Protein AF-A0AAV5GK87-F1 (afdb_monomer_lite)

Secondary structure (DSSP, 8-state):
-----------------------TT-PPP--GGGGS--GGG--GGGTGGGEEEEEEPPGGG-HHHHHHHHHHHHHHS-HHHHTT-GGG---PPPPPHHHHHHTTEEE-HHHHHHHSPPP---S-PPP--HHHHHHHHHHHHHHHHHHT-S---HHHHHHHHHHS-HHHHHHHHHHHHHHHHHHHHHHHHHHHHHHHHT-SS--HHHHHHHHHHHHHH---TT-SS-HHHHHHB-TTS-B---TTS--HHHHHHHHHHTT----HHHHHHHHHHHHHHS----

Sequence (282 aa):
MGGTQTKRRRSSGSTGAEAALGDEGTPIPFDECTLVPRWSRLRFSDFEPFLHLDRFVEPAWSDSYLQYQLEFFHACAPRELWANEPGRHTRKPDLPTLASEIVRFQPDKDALATAIPPLHPAPNRPSLSDKAMRKLQGMAHVLAWVLDLSDVSVDEVFGFAQTAPPAVYALIREFAPVSNCKTLVWHASTELHLHLTNLRHPTPHESAALTLLIWLAQSSLERPVDRSHLFFAFPDGSRRIGRSGEKPWEWWFARAGRGASCDAARLDAWEKETLEREEWPV

Foldseek 3Di:
DDDDDDDDDDDDDDDDDDDDPDDPDDPDADDLVLLDFPVVVDDLVVCVLFFPPVAFADLLLQLVSLVLLVVLLPQQDDCVLCVVCPVLPPPDDDDDPSLVVNNGTHTDLVSLLVQQPPFDFDPDDDDDDPVSVLLLLLLQVLCCVSNVHPTDDSRSSVVRSVPGDSNSSSVSSSSSVSVVSVVSSVVSLVSLQVVLVPDPDDQLSNVLSNQVSVLQPDDDPPDPDRSSCLQQAALSSHGPADPVRHHSCVVSSVCSVVVHDRHSVVVVVVSVVSPVVGDHDD

Organism: NCBI:txid86838

Structure (mmCIF, N/CA/C/O backbone):
data_AF-A0AAV5GK87-F1
#
_entry.id   AF-A0AAV5GK87-F1
#
loop_
_atom_site.group_PDB
_atom_site.id
_atom_site.type_symbol
_atom_site.label_atom_id
_atom_site.label_alt_id
_atom_site.label_comp_id
_ato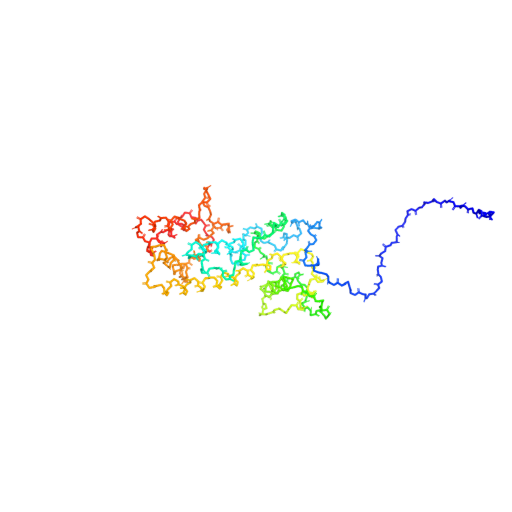m_site.label_asym_id
_atom_site.label_entity_id
_atom_site.label_seq_id
_atom_site.pdbx_PDB_ins_code
_atom_site.Cartn_x
_atom_site.Cartn_y
_atom_site.Cartn_z
_atom_site.occupancy
_atom_site.B_iso_or_equiv
_atom_site.auth_seq_id
_atom_site.auth_comp_id
_atom_site.auth_asym_id
_atom_site.auth_atom_id
_atom_site.pdbx_PDB_model_num
ATOM 1 N N . MET A 1 1 ? -19.031 16.750 -76.327 1.00 38.06 1 MET A N 1
ATOM 2 C CA . MET A 1 1 ? -17.984 16.186 -77.207 1.00 38.06 1 MET A CA 1
ATOM 3 C C . MET A 1 1 ? -16.756 16.004 -76.326 1.00 38.06 1 MET A C 1
ATOM 5 O O . MET A 1 1 ? -16.236 16.999 -75.857 1.00 38.06 1 MET A O 1
ATOM 9 N N . GLY A 1 2 ? -16.556 14.824 -75.735 1.00 34.66 2 GLY A N 1
ATOM 10 C CA . GLY A 1 2 ? -15.785 13.719 -76.328 1.00 34.66 2 GLY A CA 1
ATOM 11 C C . GLY A 1 2 ? -14.302 13.978 -76.019 1.00 34.66 2 GLY A C 1
ATOM 12 O O . GLY A 1 2 ? -13.751 14.912 -76.572 1.00 34.66 2 GLY A O 1
ATOM 13 N N . GLY A 1 3 ? -13.619 13.325 -75.080 1.00 27.56 3 GLY A N 1
ATOM 14 C CA . GLY A 1 3 ? -13.728 11.944 -74.629 1.00 27.56 3 GLY A CA 1
ATOM 15 C C . GLY A 1 3 ? -12.632 11.138 -75.323 1.00 27.56 3 GLY A C 1
ATOM 16 O O . GLY A 1 3 ? -12.847 10.677 -76.438 1.00 27.56 3 GLY A O 1
ATOM 17 N N . THR A 1 4 ? -11.482 10.961 -74.667 1.00 36.41 4 THR A N 1
ATOM 18 C CA . THR A 1 4 ? -10.410 10.071 -75.137 1.00 36.41 4 THR A CA 1
ATOM 19 C C . THR A 1 4 ? -10.044 9.101 -74.015 1.00 36.41 4 THR A C 1
ATOM 21 O O . THR A 1 4 ? -9.339 9.440 -73.068 1.00 36.41 4 THR A O 1
ATOM 24 N N . GLN A 1 5 ? -10.574 7.879 -74.119 1.00 34.62 5 GLN A N 1
ATOM 25 C CA . GLN A 1 5 ? -9.988 6.674 -73.522 1.00 34.62 5 GLN A CA 1
ATOM 26 C C . GLN A 1 5 ? -8.639 6.415 -74.216 1.00 34.62 5 GLN A C 1
ATOM 28 O O . GLN A 1 5 ? -8.447 6.801 -75.365 1.00 34.62 5 GLN A O 1
ATOM 33 N N . THR A 1 6 ? -7.629 5.809 -73.599 1.00 34.19 6 THR A N 1
ATOM 34 C CA . THR A 1 6 ? -7.395 4.354 -73.443 1.00 34.19 6 THR A CA 1
ATOM 35 C C . THR A 1 6 ? -6.034 4.245 -72.702 1.00 34.19 6 THR A C 1
ATOM 37 O O . THR A 1 6 ? -5.236 5.162 -72.806 1.00 34.19 6 THR A O 1
ATOM 40 N N . LYS A 1 7 ? -5.599 3.218 -71.965 1.00 32.94 7 LYS A N 1
ATOM 41 C CA . LYS A 1 7 ? -5.945 1.799 -71.880 1.00 32.94 7 LYS A CA 1
ATOM 42 C C . LYS A 1 7 ? -5.288 1.244 -70.606 1.00 32.94 7 LYS A C 1
ATOM 44 O O . LYS A 1 7 ? -4.117 1.499 -70.344 1.00 32.94 7 LYS A O 1
ATOM 49 N N . ARG A 1 8 ? -6.038 0.445 -69.845 1.00 33.75 8 ARG A N 1
ATOM 50 C CA . ARG A 1 8 ? -5.528 -0.423 -68.773 1.00 33.75 8 ARG A CA 1
ATOM 51 C C . ARG A 1 8 ? -4.492 -1.409 -69.319 1.00 33.75 8 ARG A C 1
ATOM 53 O O . ARG A 1 8 ? -4.740 -2.043 -70.344 1.00 33.75 8 ARG A O 1
ATOM 60 N N . ARG A 1 9 ? -3.450 -1.678 -68.531 1.00 31.00 9 ARG A N 1
ATOM 61 C CA . ARG A 1 9 ? -2.756 -2.971 -68.527 1.00 31.00 9 ARG A CA 1
ATOM 62 C C . ARG A 1 9 ? -2.660 -3.453 -6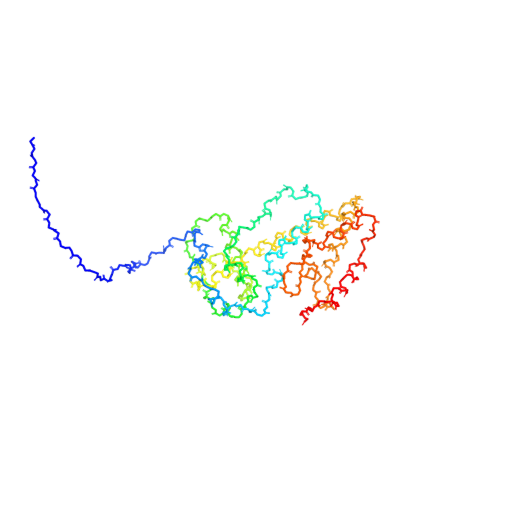7.076 1.00 31.00 9 ARG A C 1
ATOM 64 O O . ARG A 1 9 ? -2.113 -2.763 -66.226 1.00 31.00 9 ARG A O 1
ATOM 71 N N . ARG A 1 10 ? -3.298 -4.594 -66.799 1.00 32.94 10 ARG A N 1
ATOM 72 C CA . ARG A 1 10 ? -3.224 -5.362 -65.547 1.00 32.94 10 ARG A CA 1
ATOM 73 C C . ARG A 1 10 ? -2.280 -6.545 -65.773 1.00 32.94 10 ARG A C 1
ATOM 75 O O . ARG A 1 10 ? -2.442 -7.236 -66.773 1.00 32.94 10 ARG A O 1
ATOM 82 N N . SER A 1 11 ? -1.415 -6.805 -64.800 1.00 30.81 11 SER A N 1
ATOM 83 C CA . SER A 1 11 ? -0.890 -8.128 -64.414 1.00 30.81 11 SER A CA 1
ATOM 84 C C . SER A 1 11 ? -0.209 -7.935 -63.048 1.00 30.81 11 SER A C 1
ATOM 86 O O . SER A 1 11 ? 0.752 -7.182 -62.964 1.00 30.81 11 SER A O 1
ATOM 88 N N . SER A 1 12 ? -0.864 -8.233 -61.922 1.00 29.58 12 SER A N 1
ATOM 89 C CA . SER A 1 12 ? -0.952 -9.542 -61.243 1.00 29.58 12 SER A CA 1
ATOM 90 C C . SER A 1 12 ? 0.359 -9.995 -60.577 1.00 29.58 12 SER A C 1
ATOM 92 O O . SER A 1 12 ? 1.196 -10.598 -61.231 1.00 29.58 12 SER A O 1
ATOM 94 N N . GLY A 1 13 ? 0.451 -9.718 -59.268 1.00 30.11 13 GLY A N 1
ATOM 95 C CA . GLY A 1 13 ? 0.838 -10.645 -58.194 1.00 30.11 13 GLY A CA 1
ATOM 96 C C . GLY A 1 13 ? 2.240 -11.259 -58.175 1.00 30.11 13 GLY A C 1
ATOM 97 O O . GLY A 1 13 ? 2.516 -12.176 -58.935 1.00 30.11 13 GLY A O 1
ATOM 98 N N . SER A 1 14 ? 3.036 -10.878 -57.171 1.00 27.92 14 SER A N 1
ATOM 99 C CA . SER A 1 14 ? 3.895 -11.803 -56.420 1.00 27.92 14 SER A CA 1
ATOM 100 C C . SER A 1 14 ? 4.327 -11.162 -55.101 1.00 27.92 14 SER A C 1
ATOM 102 O O . SER A 1 14 ? 4.945 -10.104 -55.082 1.00 27.92 14 SER A O 1
ATOM 104 N N . THR A 1 15 ? 3.968 -11.832 -54.013 1.00 33.81 15 THR A N 1
ATOM 105 C CA . THR A 1 15 ? 4.504 -11.740 -52.651 1.00 33.81 15 THR A CA 1
ATOM 106 C C . THR A 1 15 ? 6.029 -11.650 -52.603 1.00 33.81 15 THR A C 1
ATOM 108 O O . THR A 1 15 ? 6.713 -12.382 -53.313 1.00 33.81 15 THR A O 1
ATOM 111 N N . GLY A 1 16 ? 6.545 -10.824 -51.696 1.00 26.12 16 GLY A N 1
ATOM 112 C CA . GLY A 1 16 ? 7.958 -10.775 -51.333 1.00 26.12 16 GLY A CA 1
ATOM 113 C C . GLY A 1 16 ? 8.188 -9.631 -50.358 1.00 26.12 16 GLY A C 1
ATOM 114 O O . GLY A 1 16 ? 7.832 -8.499 -50.654 1.00 26.12 16 GLY A O 1
ATOM 115 N N . ALA A 1 17 ? 8.669 -9.964 -49.168 1.00 36.84 17 ALA A N 1
ATOM 116 C CA . ALA A 1 17 ? 8.918 -9.064 -48.057 1.00 36.84 17 ALA A CA 1
ATOM 117 C C . ALA A 1 17 ? 9.782 -7.862 -48.454 1.00 36.84 17 ALA A C 1
ATOM 119 O O . ALA A 1 17 ? 10.853 -8.073 -48.998 1.00 36.84 17 ALA A O 1
ATOM 120 N N . GLU A 1 18 ? 9.328 -6.646 -48.143 1.00 33.22 18 GLU A N 1
ATOM 121 C CA . GLU A 1 18 ? 10.156 -5.450 -47.918 1.00 33.22 18 GLU A CA 1
ATOM 122 C C . GLU A 1 18 ? 9.229 -4.250 -47.691 1.00 33.22 18 GLU A C 1
ATOM 124 O O . GLU A 1 18 ? 8.803 -3.567 -48.618 1.00 33.22 18 GLU A O 1
ATOM 129 N N . ALA A 1 19 ? 8.860 -4.005 -46.436 1.00 31.86 19 ALA A N 1
ATOM 130 C CA . ALA A 1 19 ? 8.398 -2.691 -46.010 1.00 31.86 19 ALA A CA 1
ATOM 131 C C . ALA A 1 19 ? 8.592 -2.551 -44.498 1.00 31.86 19 ALA A C 1
ATOM 133 O O . ALA A 1 19 ? 8.167 -3.419 -43.737 1.00 31.86 19 ALA A O 1
ATOM 134 N N . ALA A 1 20 ? 9.176 -1.416 -44.112 1.00 32.44 20 ALA A N 1
ATOM 135 C CA . ALA A 1 20 ? 9.456 -0.939 -42.757 1.00 32.44 20 ALA A CA 1
ATOM 136 C C . ALA A 1 20 ? 10.796 -1.363 -42.119 1.00 32.44 20 ALA A C 1
ATOM 138 O O . ALA A 1 20 ? 10.847 -1.715 -40.944 1.00 32.44 20 ALA A O 1
ATOM 139 N N . LEU A 1 21 ? 11.905 -1.195 -42.848 1.00 33.97 21 LEU A N 1
ATOM 140 C CA . LEU A 1 21 ? 13.058 -0.523 -42.238 1.00 33.97 21 LEU A CA 1
ATOM 141 C C . LEU A 1 21 ? 12.758 0.977 -42.308 1.00 33.97 21 LEU A C 1
ATOM 143 O O . LEU A 1 21 ? 12.811 1.583 -43.375 1.00 33.97 21 LEU A O 1
ATOM 147 N N . GLY A 1 22 ? 12.278 1.512 -41.186 1.00 30.34 22 GLY A N 1
ATOM 148 C CA . GLY A 1 22 ? 12.030 2.934 -41.010 1.00 30.34 22 GLY A CA 1
ATOM 149 C C . GLY A 1 22 ? 13.345 3.696 -40.896 1.00 30.34 22 GLY A C 1
ATOM 150 O O . GLY A 1 22 ? 14.290 3.221 -40.275 1.00 30.34 22 GLY A O 1
ATOM 151 N N . ASP A 1 23 ? 13.330 4.853 -41.539 1.00 35.78 23 ASP A N 1
ATOM 152 C CA . ASP A 1 23 ? 14.338 5.902 -41.621 1.00 35.78 23 ASP A CA 1
ATOM 153 C C . ASP A 1 23 ? 15.083 6.179 -40.302 1.00 35.78 23 ASP A C 1
ATOM 155 O O . ASP A 1 23 ? 14.505 6.140 -39.209 1.00 35.78 23 ASP A O 1
ATOM 159 N N . GLU A 1 24 ? 16.372 6.484 -40.422 1.00 39.50 24 GLU A N 1
ATOM 160 C CA . GLU A 1 24 ? 17.264 6.818 -39.317 1.00 39.50 24 GLU A CA 1
ATOM 161 C C . GLU A 1 24 ? 16.761 8.040 -38.519 1.00 39.50 24 GLU A C 1
ATOM 163 O O . GLU A 1 24 ? 16.418 9.087 -39.062 1.00 39.50 24 GLU A O 1
ATOM 168 N N . GLY A 1 25 ? 16.786 7.931 -37.188 1.00 42.59 25 GLY A N 1
ATOM 169 C CA . GLY A 1 25 ? 17.031 9.087 -36.320 1.00 42.59 25 GLY A CA 1
ATOM 170 C C . GLY A 1 25 ? 15.870 10.026 -35.986 1.00 42.59 25 GLY A C 1
ATOM 171 O O . GLY A 1 25 ? 16.132 11.071 -35.394 1.00 42.59 25 GLY A O 1
ATOM 172 N N . THR A 1 26 ? 14.607 9.690 -36.269 1.00 35.31 26 THR A N 1
ATOM 173 C CA . THR A 1 26 ? 13.484 10.478 -35.720 1.00 35.31 26 THR A CA 1
ATOM 174 C C . THR A 1 26 ? 12.972 9.823 -34.432 1.00 35.31 26 THR A C 1
ATOM 176 O O . THR A 1 26 ? 12.426 8.719 -34.506 1.00 35.31 26 THR A O 1
ATOM 179 N N . PRO A 1 27 ? 13.123 10.447 -33.244 1.00 43.03 27 PRO A N 1
ATOM 180 C CA . PRO A 1 27 ? 12.529 9.925 -32.019 1.00 43.03 27 PRO A CA 1
ATOM 181 C C . PRO A 1 27 ? 11.021 9.813 -32.230 1.00 43.03 27 PRO A C 1
ATOM 183 O O . PRO A 1 27 ? 10.370 10.799 -32.583 1.00 43.03 27 PRO A O 1
ATOM 186 N N . ILE A 1 28 ? 10.459 8.618 -32.037 1.00 48.94 28 ILE A N 1
ATOM 187 C CA . ILE A 1 28 ? 9.005 8.451 -32.005 1.00 48.94 28 ILE A CA 1
ATOM 188 C C . ILE A 1 28 ? 8.486 9.422 -30.934 1.00 48.94 28 ILE A C 1
ATOM 190 O O . ILE A 1 28 ? 8.940 9.327 -29.790 1.00 48.94 28 ILE A O 1
ATOM 194 N N . PRO A 1 29 ? 7.575 10.357 -31.265 1.00 53.91 29 PRO A N 1
ATOM 195 C CA . PRO A 1 29 ? 7.021 11.263 -30.275 1.00 53.91 29 PRO A CA 1
ATOM 196 C C . PRO A 1 29 ? 6.387 10.433 -29.167 1.00 53.91 29 PRO A C 1
ATOM 198 O O . PRO A 1 29 ? 5.539 9.575 -29.422 1.00 53.91 29 PRO A O 1
ATOM 201 N N . PHE A 1 30 ? 6.827 10.659 -27.938 1.00 58.78 30 PHE A N 1
ATOM 202 C CA . PHE A 1 30 ? 6.216 10.013 -26.794 1.00 58.78 30 PHE A CA 1
ATOM 203 C C . PHE A 1 30 ? 4.797 10.563 -26.633 1.00 58.78 30 PHE A C 1
ATOM 205 O O . PHE A 1 30 ? 4.596 11.741 -26.355 1.00 58.78 30 PHE A O 1
ATOM 212 N N . ASP A 1 31 ? 3.813 9.700 -26.842 1.00 66.75 31 ASP A N 1
ATOM 213 C CA . ASP A 1 31 ? 2.402 9.952 -26.555 1.00 66.75 31 ASP A CA 1
ATOM 214 C C . ASP A 1 31 ? 2.072 9.360 -25.176 1.00 66.75 31 ASP A C 1
ATOM 216 O O . ASP A 1 31 ? 2.687 8.378 -24.765 1.00 66.75 31 ASP A O 1
ATOM 220 N N . GLU A 1 32 ? 1.089 9.894 -24.453 1.00 70.12 32 GLU A N 1
ATOM 221 C CA . GLU A 1 32 ? 0.589 9.316 -23.198 1.00 70.12 32 GLU A CA 1
ATOM 222 C C . GLU A 1 32 ? 0.206 7.833 -23.342 1.00 70.12 32 GLU A C 1
ATOM 224 O O . GLU A 1 32 ? 0.303 7.072 -22.378 1.00 70.12 32 GLU A O 1
ATOM 229 N N . CYS A 1 33 ? -0.149 7.384 -24.550 1.00 68.19 33 CYS A N 1
ATOM 230 C CA . CYS A 1 33 ? -0.370 5.971 -24.866 1.00 68.19 33 CYS A CA 1
ATOM 231 C C . CYS A 1 33 ? 0.853 5.077 -24.590 1.00 68.19 33 CYS A C 1
ATOM 233 O O . CYS A 1 33 ? 0.694 3.882 -24.345 1.00 68.19 33 CYS A O 1
ATOM 235 N N . THR A 1 34 ? 2.066 5.632 -24.588 1.00 70.06 34 THR A N 1
ATOM 236 C CA . THR A 1 34 ? 3.294 4.909 -24.220 1.00 70.06 34 THR A CA 1
ATOM 237 C C . THR A 1 34 ? 3.375 4.603 -22.722 1.00 70.06 34 THR A C 1
ATOM 239 O O . THR A 1 34 ? 4.101 3.690 -22.348 1.00 70.06 34 THR A O 1
ATOM 242 N N . LEU A 1 35 ? 2.576 5.276 -21.874 1.00 77.88 35 LEU A N 1
ATOM 243 C CA . LEU A 1 35 ? 2.424 4.976 -20.438 1.00 77.88 35 LEU A CA 1
ATOM 244 C C . LEU A 1 35 ? 1.535 3.752 -20.149 1.00 77.88 35 LEU A C 1
ATOM 246 O O . LEU A 1 35 ? 1.321 3.357 -18.990 1.00 77.88 35 LEU A O 1
ATOM 250 N N . VAL A 1 36 ? 0.955 3.175 -21.200 1.00 82.06 36 VAL A N 1
ATOM 251 C CA . VAL A 1 36 ? 0.134 1.972 -21.132 1.00 82.06 36 VAL A CA 1
ATOM 252 C C . VAL A 1 36 ? 0.956 0.808 -21.681 1.00 82.06 36 VAL A C 1
ATOM 254 O O . VAL A 1 36 ? 1.266 0.790 -22.874 1.00 82.06 36 VAL A O 1
ATOM 257 N N . PRO A 1 37 ? 1.298 -0.189 -20.846 1.00 84.62 37 PRO A N 1
ATOM 258 C CA . PRO A 1 37 ? 1.980 -1.374 -21.335 1.00 84.62 37 PRO A CA 1
ATOM 259 C C . PRO A 1 37 ? 1.162 -2.058 -22.432 1.00 84.62 37 PRO A C 1
ATOM 261 O O . PRO A 1 37 ? -0.068 -2.138 -22.368 1.00 84.62 37 PRO A O 1
ATOM 264 N N . ARG A 1 38 ? 1.847 -2.589 -23.447 1.00 85.88 38 ARG A N 1
ATOM 265 C CA . ARG A 1 38 ? 1.212 -3.345 -24.536 1.00 85.88 38 ARG A CA 1
ATOM 266 C C . ARG A 1 38 ? 0.878 -4.767 -24.075 1.00 85.88 38 ARG A C 1
ATOM 268 O O . ARG A 1 38 ? 1.480 -5.731 -24.540 1.00 85.88 38 ARG A O 1
ATOM 275 N N . TRP A 1 39 ? -0.101 -4.885 -23.179 1.00 86.31 39 TRP A N 1
ATOM 276 C CA . TRP A 1 39 ? -0.507 -6.136 -22.522 1.00 86.31 39 TRP A CA 1
ATOM 277 C C . TRP A 1 39 ? -0.799 -7.291 -23.476 1.00 86.31 39 TRP A C 1
ATOM 279 O O . TRP A 1 39 ? -0.496 -8.431 -23.160 1.00 86.31 39 TRP A O 1
ATOM 289 N N . SER A 1 40 ? -1.322 -7.010 -24.672 1.00 86.38 40 SER A N 1
ATOM 290 C CA . SER A 1 40 ? -1.626 -8.035 -25.679 1.00 86.38 40 SER A CA 1
ATOM 291 C C . SER A 1 40 ? -0.396 -8.792 -26.200 1.00 86.38 40 SER A C 1
ATOM 293 O O . SER A 1 40 ? -0.549 -9.753 -26.948 1.00 86.38 40 SER A O 1
ATOM 295 N N . ARG A 1 41 ? 0.817 -8.325 -25.883 1.00 88.56 41 ARG A N 1
ATOM 296 C CA . ARG A 1 41 ? 2.089 -8.943 -26.281 1.00 88.56 41 ARG A CA 1
ATOM 297 C C . ARG A 1 41 ? 2.805 -9.643 -25.128 1.00 88.56 41 ARG A C 1
ATOM 299 O O . ARG A 1 41 ? 3.888 -10.166 -25.357 1.00 88.56 41 ARG A O 1
ATOM 306 N N . LEU A 1 42 ? 2.226 -9.619 -23.930 1.00 92.62 42 LEU A N 1
ATOM 307 C CA . LEU A 1 42 ? 2.816 -10.165 -22.715 1.00 92.62 42 LEU A CA 1
ATOM 308 C C . LEU A 1 42 ? 1.994 -11.350 -22.214 1.00 92.62 42 LEU A C 1
ATOM 310 O O . LEU A 1 42 ? 0.779 -11.420 -22.414 1.00 92.62 42 LEU A O 1
ATOM 314 N N . ARG A 1 43 ? 2.671 -12.274 -21.547 1.00 94.06 43 ARG A N 1
ATOM 315 C CA . ARG A 1 43 ? 2.106 -13.432 -20.851 1.00 94.06 43 ARG A CA 1
ATOM 316 C C . ARG A 1 43 ? 2.660 -13.468 -19.438 1.00 94.06 43 ARG A C 1
ATOM 318 O O . ARG A 1 43 ? 3.695 -12.870 -19.173 1.00 94.06 43 ARG A O 1
ATOM 325 N N . PHE A 1 44 ? 2.008 -14.211 -18.549 1.00 92.81 44 PHE A N 1
ATOM 326 C CA . PHE A 1 44 ? 2.481 -14.367 -17.172 1.00 92.81 44 PHE A CA 1
ATOM 327 C C . PHE A 1 44 ? 3.927 -14.890 -17.101 1.00 92.81 44 PHE A C 1
ATOM 329 O O . PHE A 1 44 ? 4.737 -14.340 -16.364 1.00 92.81 44 PHE A O 1
ATOM 336 N N . SER A 1 45 ? 4.285 -15.839 -17.973 1.00 95.00 45 SER A N 1
ATOM 337 C CA . SER A 1 45 ? 5.642 -16.393 -18.087 1.00 95.00 45 SER A CA 1
ATOM 338 C C . SER A 1 45 ? 6.736 -15.353 -18.351 1.00 95.00 45 SER A C 1
ATOM 340 O O . SER A 1 45 ? 7.891 -15.585 -18.017 1.00 95.00 45 SER A O 1
ATOM 342 N N . ASP A 1 46 ? 6.397 -14.203 -18.944 1.00 95.75 46 ASP A N 1
ATOM 343 C CA . ASP A 1 46 ? 7.367 -13.127 -19.192 1.00 95.75 46 ASP A CA 1
ATOM 344 C C . ASP A 1 46 ? 7.757 -12.388 -17.895 1.00 95.75 46 ASP A C 1
ATOM 346 O O . ASP A 1 46 ? 8.741 -11.649 -17.877 1.00 95.75 46 ASP A O 1
ATOM 350 N N . PHE A 1 47 ? 6.983 -12.572 -16.818 1.00 96.00 47 PHE A N 1
ATOM 351 C CA . PHE A 1 47 ? 7.177 -11.938 -15.513 1.00 96.00 47 PHE A CA 1
ATOM 352 C C . PHE A 1 47 ? 7.770 -12.871 -14.460 1.00 96.00 47 PHE A C 1
ATOM 354 O O . PHE A 1 47 ? 8.343 -12.376 -13.495 1.00 96.00 47 PHE A O 1
ATOM 361 N N . GLU A 1 48 ? 7.656 -14.190 -14.636 1.00 94.56 48 GLU A N 1
ATOM 362 C CA . GLU A 1 48 ? 8.165 -15.194 -13.689 1.00 94.56 48 GLU A CA 1
ATOM 363 C C . GLU A 1 48 ? 9.628 -14.964 -13.263 1.00 94.56 48 GLU A C 1
ATOM 365 O O . GLU A 1 48 ? 9.902 -15.097 -12.074 1.00 94.56 48 GLU A O 1
ATOM 370 N N . PRO A 1 49 ? 10.563 -14.539 -14.142 1.00 96.25 49 PRO A N 1
ATOM 371 C CA . PRO A 1 49 ? 11.944 -14.263 -13.730 1.00 96.25 49 PRO A CA 1
ATOM 372 C C . PRO A 1 49 ? 12.111 -13.077 -12.769 1.00 96.25 49 PRO A C 1
ATOM 374 O O . PRO A 1 49 ? 13.195 -12.895 -12.228 1.00 96.25 49 PRO A O 1
ATOM 377 N N . PHE A 1 50 ? 11.083 -12.243 -12.603 1.00 95.56 50 PHE A N 1
ATOM 378 C CA . PHE A 1 50 ? 11.122 -10.991 -11.839 1.00 95.56 50 PHE A CA 1
ATOM 379 C C . PHE A 1 50 ? 10.211 -11.015 -10.606 1.00 95.56 50 PHE A C 1
ATOM 381 O O . PHE A 1 50 ? 9.993 -9.975 -9.979 1.00 95.56 50 PHE A O 1
ATOM 388 N N . LEU A 1 51 ? 9.624 -12.171 -10.287 1.00 92.88 51 LEU A N 1
ATOM 389 C CA . LEU A 1 51 ? 8.646 -12.336 -9.218 1.00 92.88 51 LEU A CA 1
ATOM 390 C C . LEU A 1 51 ? 9.016 -13.534 -8.341 1.00 92.88 51 LEU A C 1
ATOM 392 O O . LEU A 1 51 ? 9.287 -14.625 -8.838 1.00 92.88 51 LEU A O 1
ATOM 396 N N . HIS A 1 52 ? 8.917 -13.363 -7.027 1.00 90.19 52 HIS A N 1
ATOM 397 C CA . HIS A 1 52 ? 8.902 -14.486 -6.096 1.00 90.19 52 HIS A CA 1
ATOM 398 C C . HIS A 1 52 ? 7.500 -15.105 -6.087 1.00 90.19 52 HIS A C 1
ATOM 400 O O . HIS A 1 52 ? 6.598 -14.621 -5.407 1.00 90.19 52 HIS A O 1
ATOM 406 N N . LEU A 1 53 ? 7.288 -16.161 -6.876 1.00 86.38 53 LEU A N 1
ATOM 407 C CA . LEU A 1 53 ? 5.969 -16.798 -7.038 1.00 86.38 53 LEU A CA 1
ATOM 408 C C . LEU A 1 53 ? 5.461 -17.501 -5.768 1.00 86.38 53 LEU A C 1
ATOM 410 O O . LEU A 1 53 ? 4.272 -17.791 -5.648 1.00 86.38 53 LEU A O 1
ATOM 414 N N . ASP A 1 54 ? 6.359 -17.776 -4.828 1.00 84.44 54 ASP A N 1
ATOM 415 C CA . ASP A 1 54 ? 6.084 -18.329 -3.503 1.00 84.44 54 ASP A CA 1
ATOM 416 C C . ASP A 1 54 ? 5.746 -17.250 -2.461 1.00 84.44 54 ASP A C 1
ATOM 418 O O . ASP A 1 54 ? 5.347 -17.583 -1.345 1.00 84.44 54 ASP A O 1
ATOM 422 N N . ARG A 1 55 ? 5.890 -15.963 -2.806 1.00 83.06 55 ARG A N 1
ATOM 423 C CA . ARG A 1 55 ? 5.691 -14.841 -1.885 1.00 83.06 55 ARG A CA 1
ATOM 424 C C . ARG A 1 55 ? 4.667 -13.862 -2.429 1.00 83.06 55 ARG A C 1
ATOM 426 O O . ARG A 1 55 ? 4.794 -13.321 -3.527 1.00 83.06 55 ARG A O 1
ATOM 433 N N . PHE A 1 56 ? 3.669 -13.572 -1.610 1.00 81.88 56 PHE A N 1
ATOM 434 C CA . PHE A 1 56 ? 2.763 -12.473 -1.890 1.00 81.88 56 PHE A CA 1
ATOM 435 C C . PHE A 1 56 ? 3.461 -11.137 -1.687 1.00 81.88 56 PHE A C 1
ATOM 437 O O . PHE A 1 56 ? 4.385 -11.016 -0.882 1.00 81.88 56 PHE A O 1
ATOM 444 N N . VAL A 1 57 ? 3.003 -10.135 -2.433 1.00 81.88 57 VAL A N 1
ATOM 445 C CA . VAL A 1 57 ? 3.485 -8.768 -2.285 1.00 81.88 57 VAL A CA 1
ATOM 446 C C . VAL A 1 57 ? 3.302 -8.304 -0.842 1.00 81.88 57 VAL A C 1
ATOM 448 O O . VAL A 1 57 ? 2.234 -8.468 -0.243 1.00 81.88 57 VAL A O 1
ATOM 451 N N . GLU A 1 58 ? 4.340 -7.693 -0.283 1.00 76.88 58 GLU A N 1
ATOM 452 C CA . GLU A 1 58 ? 4.252 -7.092 1.041 1.00 76.88 58 GLU A CA 1
ATOM 453 C C . GLU A 1 58 ? 3.098 -6.074 1.101 1.00 76.88 58 GLU A C 1
ATOM 455 O O . GLU A 1 58 ? 2.885 -5.323 0.142 1.00 76.88 58 GLU A O 1
ATOM 460 N N . PRO A 1 59 ? 2.374 -5.959 2.229 1.00 75.69 59 PRO A N 1
ATOM 461 C CA . PRO A 1 59 ? 1.260 -5.020 2.362 1.00 75.69 59 PRO A CA 1
ATOM 462 C C . PRO A 1 59 ? 1.626 -3.576 2.008 1.00 75.69 59 PRO A C 1
ATOM 464 O O . PRO A 1 59 ? 0.856 -2.869 1.355 1.00 75.69 59 PRO A O 1
ATOM 467 N N . ALA A 1 60 ? 2.848 -3.159 2.350 1.00 74.19 60 ALA A N 1
ATOM 468 C CA . ALA A 1 60 ? 3.383 -1.854 1.986 1.00 74.19 60 ALA A CA 1
ATOM 469 C C . ALA A 1 60 ? 3.428 -1.631 0.464 1.00 74.19 60 ALA A C 1
ATOM 471 O O . ALA A 1 60 ? 3.387 -0.488 0.026 1.00 74.19 60 ALA A O 1
ATOM 472 N N . TRP A 1 61 ? 3.500 -2.679 -0.352 1.00 77.94 61 TRP A N 1
ATOM 473 C CA . TRP A 1 61 ? 3.513 -2.607 -1.814 1.00 77.94 61 TRP A CA 1
ATOM 474 C C . TRP A 1 61 ? 2.227 -3.111 -2.479 1.00 77.94 61 TRP A C 1
ATOM 476 O O . TRP A 1 61 ? 2.137 -3.138 -3.705 1.00 77.94 61 TRP A O 1
ATOM 486 N N . SER A 1 62 ? 1.195 -3.410 -1.687 1.00 82.75 62 SER A N 1
ATOM 487 C CA . SER A 1 62 ? -0.136 -3.776 -2.166 1.00 82.75 62 SER A CA 1
ATOM 488 C C . SER A 1 62 ? -1.042 -2.549 -2.232 1.00 82.75 62 SER A C 1
ATOM 490 O O . SER A 1 62 ? -1.436 -1.965 -1.221 1.00 82.75 62 SER A O 1
ATOM 492 N N . ASP A 1 63 ? -1.435 -2.148 -3.437 1.00 79.31 63 ASP A N 1
ATOM 493 C CA . ASP A 1 63 ? -2.375 -1.039 -3.610 1.00 79.31 63 ASP A CA 1
ATOM 494 C C . ASP A 1 63 ? -3.755 -1.354 -3.012 1.00 79.31 63 ASP A C 1
ATOM 496 O O . ASP A 1 63 ? -4.401 -0.479 -2.435 1.00 79.31 63 ASP A O 1
ATOM 500 N N . SER A 1 64 ? -4.185 -2.614 -3.109 1.00 79.25 64 SER A N 1
ATOM 501 C CA . SER A 1 64 ? -5.440 -3.090 -2.530 1.00 79.25 64 SER A CA 1
ATOM 502 C C . SER A 1 64 ? -5.447 -2.971 -1.006 1.00 79.25 64 SER A C 1
ATOM 504 O O . SER A 1 64 ? -6.468 -2.601 -0.426 1.00 79.25 64 SER A O 1
ATOM 506 N N . TYR A 1 65 ? -4.302 -3.214 -0.367 1.00 85.25 65 TYR A N 1
ATOM 507 C CA . TYR A 1 65 ? -4.112 -3.039 1.067 1.00 85.25 65 TYR A CA 1
ATOM 508 C C . TYR A 1 65 ? -4.184 -1.560 1.466 1.00 85.25 65 TYR A C 1
ATOM 510 O O . TYR A 1 65 ? -4.937 -1.197 2.368 1.00 85.25 65 TYR A O 1
ATOM 518 N N . LEU A 1 66 ? -3.484 -0.679 0.743 1.00 85.50 66 LEU A N 1
ATOM 519 C CA . LEU A 1 66 ? -3.508 0.766 1.007 1.00 85.50 66 LEU A CA 1
ATOM 520 C C . LEU A 1 66 ? -4.908 1.369 0.803 1.00 85.50 66 LEU A C 1
ATOM 522 O O . LEU A 1 66 ? -5.355 2.196 1.594 1.00 85.50 66 LEU A O 1
ATOM 526 N N . GLN A 1 67 ? -5.643 0.921 -0.218 1.00 84.44 67 GLN A N 1
ATOM 527 C CA . GLN A 1 67 ? -7.048 1.304 -0.402 1.00 84.44 67 GLN A CA 1
ATOM 528 C C . GLN A 1 67 ? -7.923 0.819 0.757 1.00 84.44 67 GLN A C 1
ATOM 530 O O . GLN A 1 67 ? -8.802 1.549 1.208 1.00 84.44 67 GLN A O 1
ATOM 535 N N . TYR A 1 68 ? -7.660 -0.380 1.278 1.00 88.00 68 TYR A N 1
ATOM 536 C CA . TYR A 1 68 ? -8.393 -0.921 2.419 1.00 88.00 68 TYR A CA 1
ATOM 537 C C . TYR A 1 68 ? -8.163 -0.107 3.702 1.00 88.00 68 TYR A C 1
ATOM 539 O O . TYR A 1 68 ? -9.105 0.129 4.457 1.00 88.00 68 TYR A O 1
ATOM 547 N N . GLN A 1 69 ? -6.949 0.414 3.904 1.00 89.12 69 GLN A N 1
ATOM 548 C CA . GLN A 1 69 ? -6.663 1.364 4.983 1.00 89.12 69 GLN A CA 1
ATOM 549 C C . GLN A 1 69 ? -7.413 2.692 4.806 1.00 89.12 69 GLN A C 1
ATOM 551 O O . GLN A 1 69 ? -7.967 3.213 5.773 1.00 89.12 69 GLN A O 1
ATOM 556 N N . LEU A 1 70 ? -7.493 3.225 3.580 1.00 87.88 70 LEU A N 1
ATOM 557 C CA . LEU A 1 70 ? -8.302 4.420 3.308 1.00 87.88 70 LEU A CA 1
ATOM 558 C C . LEU A 1 70 ? -9.782 4.171 3.632 1.00 87.88 70 LEU A C 1
ATOM 560 O O . LEU A 1 70 ? -10.404 4.990 4.305 1.00 87.88 70 LEU A O 1
ATOM 564 N N . GLU A 1 71 ? -10.341 3.029 3.218 1.00 88.94 71 GLU A N 1
ATOM 565 C CA . GLU A 1 71 ? -11.718 2.643 3.565 1.00 88.94 71 GLU A CA 1
ATOM 566 C C . GLU A 1 71 ? -11.946 2.611 5.083 1.00 88.94 71 GLU A C 1
ATOM 568 O O . GLU A 1 71 ? -12.993 3.060 5.556 1.00 88.94 71 GLU A O 1
ATOM 573 N N . PHE A 1 72 ? -10.971 2.114 5.845 1.00 92.12 72 PHE A N 1
ATOM 574 C CA . PHE A 1 72 ? -11.006 2.149 7.303 1.00 92.12 72 PHE A CA 1
ATOM 575 C C . PHE A 1 72 ? -11.003 3.580 7.850 1.00 92.12 72 PHE A C 1
ATOM 577 O O . PHE A 1 72 ? -11.844 3.905 8.686 1.00 92.12 72 PHE A O 1
ATOM 584 N N . PHE A 1 73 ? -10.130 4.461 7.358 1.00 91.12 73 PHE A N 1
ATOM 585 C CA . PHE A 1 73 ? -10.097 5.855 7.809 1.00 91.12 73 PHE A CA 1
ATOM 586 C C . PHE A 1 73 ? -11.438 6.560 7.589 1.00 91.12 73 PHE A C 1
ATOM 588 O O . PHE A 1 73 ? -11.927 7.238 8.492 1.00 91.12 73 PHE A O 1
ATOM 595 N N . HIS A 1 74 ? -12.105 6.317 6.459 1.00 86.94 74 HIS A N 1
ATOM 596 C CA . HIS A 1 74 ? -13.455 6.841 6.226 1.00 86.94 74 HIS A CA 1
ATOM 597 C C . HIS A 1 74 ? -14.509 6.280 7.171 1.00 86.94 74 HIS A C 1
ATOM 599 O O . HIS A 1 74 ? -15.499 6.954 7.442 1.00 86.94 74 HIS A O 1
ATOM 605 N N . ALA A 1 75 ? -14.314 5.064 7.675 1.00 90.81 75 ALA A N 1
ATOM 606 C CA . ALA A 1 75 ? -15.186 4.511 8.696 1.00 90.81 75 ALA A CA 1
ATOM 607 C C . ALA A 1 75 ? -14.942 5.150 10.073 1.00 90.81 75 ALA A C 1
ATOM 609 O O . ALA A 1 75 ? -15.848 5.124 10.895 1.00 90.81 75 ALA A O 1
ATOM 610 N N . CYS A 1 76 ? -13.772 5.741 10.336 1.00 91.44 76 CYS A N 1
ATOM 611 C CA . CYS A 1 76 ? -13.412 6.318 11.637 1.00 91.44 76 CYS A CA 1
ATOM 612 C C . CYS A 1 76 ? -13.993 7.712 11.912 1.00 91.44 76 CYS A C 1
ATOM 614 O O . CYS A 1 76 ? -14.145 8.072 13.076 1.00 91.44 76 CYS A O 1
ATOM 616 N N . ALA A 1 77 ? -14.273 8.501 10.874 1.00 86.44 77 ALA A N 1
ATOM 617 C CA . ALA A 1 77 ? -14.639 9.910 11.009 1.00 86.44 77 ALA A CA 1
ATOM 618 C C . ALA A 1 77 ? -15.748 10.326 10.029 1.00 86.44 77 ALA A C 1
ATOM 620 O O . ALA A 1 77 ? -15.892 9.713 8.965 1.00 86.44 77 ALA A O 1
ATOM 621 N N . PRO A 1 78 ? -16.522 11.374 10.365 1.00 82.56 78 PRO A N 1
ATOM 622 C CA . PRO A 1 78 ? -17.638 11.847 9.553 1.00 82.56 78 PRO A CA 1
ATOM 623 C C . PRO A 1 78 ? -17.211 12.289 8.142 1.00 82.56 78 PRO A C 1
ATOM 625 O O . PRO A 1 78 ? -16.059 12.652 7.896 1.00 82.56 78 PRO A O 1
ATOM 628 N N . ARG A 1 79 ? -18.155 12.264 7.189 1.00 76.94 79 ARG A N 1
ATOM 629 C CA . ARG A 1 79 ? -17.891 12.550 5.763 1.00 76.94 79 ARG A CA 1
ATOM 630 C C . ARG A 1 79 ? -17.347 13.953 5.527 1.00 76.94 79 ARG A C 1
ATOM 632 O O . ARG A 1 79 ? -16.593 14.164 4.583 1.00 76.94 79 ARG A O 1
ATOM 639 N N . GLU A 1 80 ? -17.728 14.885 6.385 1.00 82.00 80 GLU A N 1
ATOM 640 C CA . GLU A 1 80 ? -17.360 16.293 6.349 1.00 82.00 80 GLU A CA 1
ATOM 641 C C . GLU A 1 80 ? -15.845 16.490 6.475 1.00 82.00 80 GLU A C 1
ATOM 643 O O . GLU A 1 80 ? -15.310 17.389 5.831 1.00 82.00 80 GLU A O 1
ATOM 648 N N . LEU A 1 81 ? -15.147 15.615 7.216 1.00 81.88 81 LEU A N 1
ATOM 649 C CA . LEU A 1 81 ? -13.682 15.630 7.292 1.00 81.88 81 LEU A CA 1
ATOM 650 C C . LEU A 1 81 ? -13.053 15.396 5.910 1.00 81.88 81 LEU A C 1
ATOM 652 O O . LEU A 1 81 ? -12.065 16.017 5.550 1.00 81.88 81 LEU A O 1
ATOM 656 N N . TRP A 1 82 ? -13.671 14.540 5.098 1.00 79.12 82 TRP A N 1
ATOM 657 C CA . TRP A 1 82 ? -13.136 14.083 3.813 1.00 79.12 82 TRP A CA 1
ATOM 658 C C . TRP A 1 82 ? -13.631 14.904 2.613 1.00 79.12 82 TRP A C 1
ATOM 660 O O . TRP A 1 82 ? -13.179 14.701 1.484 1.00 79.12 82 TRP A O 1
ATOM 670 N N . ALA A 1 83 ? -14.579 15.819 2.837 1.00 64.94 83 ALA A N 1
ATOM 671 C CA . ALA A 1 83 ? -15.355 16.487 1.791 1.00 64.94 83 ALA A CA 1
ATOM 672 C C . ALA A 1 83 ? -14.529 17.397 0.865 1.00 64.94 83 ALA A C 1
ATOM 674 O O . ALA A 1 83 ? -14.954 17.658 -0.260 1.00 64.94 83 ALA A O 1
ATOM 675 N N . ASN A 1 84 ? -13.354 17.853 1.305 1.00 61.12 84 ASN A N 1
ATOM 676 C CA . ASN A 1 84 ? -12.485 18.728 0.514 1.00 61.12 84 ASN A CA 1
ATOM 677 C C . ASN A 1 84 ? -11.582 17.960 -0.468 1.00 61.12 84 ASN A C 1
ATOM 679 O O . ASN A 1 84 ? -11.051 18.566 -1.397 1.00 61.12 84 ASN A O 1
ATOM 683 N N . GLU A 1 85 ? -11.443 16.635 -0.325 1.00 60.56 85 GLU A N 1
ATOM 684 C CA . GLU A 1 85 ? -10.636 15.799 -1.228 1.00 60.56 85 GLU A CA 1
ATOM 685 C C . GLU A 1 85 ? -11.322 14.468 -1.630 1.00 60.56 85 GLU A C 1
ATOM 687 O O . GLU A 1 85 ? -10.719 13.393 -1.542 1.00 60.56 85 GLU A O 1
ATOM 692 N N . PRO A 1 86 ? -12.559 14.492 -2.170 1.00 48.66 86 PRO A N 1
ATOM 693 C CA . PRO A 1 86 ? -13.295 13.281 -2.561 1.00 48.66 86 PRO A CA 1
ATOM 694 C C . PRO A 1 86 ? -12.610 12.501 -3.702 1.00 48.66 86 PRO A C 1
ATOM 696 O O . PRO A 1 86 ? -12.890 11.324 -3.925 1.00 48.66 86 PRO A O 1
ATOM 699 N N . GLY A 1 87 ? -11.678 13.140 -4.422 1.00 48.41 87 GLY A N 1
ATOM 700 C CA . GLY A 1 87 ? -10.845 12.530 -5.462 1.00 48.41 87 GLY A CA 1
ATOM 701 C C . GLY A 1 87 ? -9.769 11.565 -4.945 1.00 48.41 87 GLY A C 1
ATOM 702 O O . GLY A 1 87 ? -9.197 10.831 -5.755 1.00 48.41 87 GLY A O 1
ATOM 703 N N . ARG A 1 88 ? -9.523 11.491 -3.623 1.00 51.53 88 ARG A N 1
ATOM 704 C CA . ARG A 1 88 ? -8.710 10.411 -3.025 1.00 51.53 88 ARG A CA 1
ATOM 705 C C . ARG A 1 88 ? -9.316 9.024 -3.280 1.00 51.53 88 ARG A C 1
ATOM 707 O O . ARG A 1 88 ? -8.596 8.032 -3.254 1.00 51.53 88 ARG A O 1
ATOM 714 N N . HIS A 1 89 ? -10.611 8.947 -3.599 1.00 52.56 89 HIS A N 1
ATOM 715 C CA . HIS A 1 89 ? -11.331 7.714 -3.938 1.00 52.56 89 HIS A CA 1
ATOM 716 C C . HIS A 1 89 ? -11.286 7.419 -5.435 1.00 52.56 89 HIS A C 1
ATOM 718 O O . HIS A 1 89 ? -12.321 7.206 -6.073 1.00 52.56 89 HIS A O 1
ATOM 724 N N . THR A 1 90 ? -10.097 7.398 -6.036 1.00 49.12 90 THR A N 1
ATOM 725 C CA . THR A 1 90 ? -10.011 6.840 -7.387 1.00 49.12 90 THR A CA 1
ATOM 726 C C . THR A 1 90 ? -10.251 5.339 -7.290 1.00 49.12 90 THR A C 1
ATOM 728 O O . THR A 1 90 ? -9.339 4.560 -7.030 1.00 49.12 90 THR A O 1
ATOM 731 N N . ARG A 1 91 ? -11.512 4.927 -7.495 1.00 51.06 91 ARG A N 1
ATOM 732 C CA . ARG A 1 91 ? -11.857 3.550 -7.848 1.00 51.06 91 ARG A CA 1
ATOM 733 C C . ARG A 1 91 ? -10.906 3.166 -8.972 1.00 51.06 91 ARG A C 1
ATOM 735 O O . ARG A 1 91 ? -10.927 3.800 -10.032 1.00 51.06 91 ARG A O 1
ATOM 742 N N . LYS A 1 92 ? -10.013 2.213 -8.696 1.00 57.50 92 LYS A N 1
ATOM 743 C CA . LYS A 1 92 ? -9.013 1.793 -9.671 1.00 57.50 92 LYS A CA 1
ATOM 744 C C . LYS A 1 92 ? -9.768 1.396 -10.944 1.00 57.50 92 LYS A C 1
ATOM 746 O O . LYS A 1 92 ? -10.755 0.665 -10.836 1.00 57.50 92 LYS A O 1
ATOM 751 N N . PRO A 1 93 ? -9.380 1.902 -12.125 1.00 58.19 93 PRO A N 1
ATOM 752 C CA . PRO A 1 93 ? -9.892 1.332 -13.360 1.00 58.19 93 PRO A CA 1
ATOM 753 C C . PRO A 1 93 ? -9.562 -0.161 -13.354 1.00 58.19 93 PRO A C 1
ATOM 755 O O . PRO A 1 93 ? -8.473 -0.531 -12.905 1.00 58.19 93 PRO A O 1
ATOM 758 N N . ASP A 1 94 ? -10.497 -0.992 -13.817 1.00 64.56 94 ASP A N 1
ATOM 759 C CA . ASP A 1 94 ? -10.291 -2.436 -13.869 1.00 64.56 94 ASP A CA 1
ATOM 760 C C . ASP A 1 94 ? -8.975 -2.716 -14.597 1.00 64.56 94 ASP A C 1
ATOM 762 O O . ASP A 1 94 ? -8.763 -2.311 -15.746 1.00 64.56 94 ASP A O 1
ATOM 766 N N . LEU A 1 95 ? -8.043 -3.335 -13.876 1.00 67.56 95 LEU A N 1
ATOM 767 C CA . LEU A 1 95 ? -6.788 -3.748 -14.466 1.00 67.56 95 LEU A CA 1
ATOM 768 C C . LEU A 1 95 ? -7.062 -4.892 -15.446 1.00 67.56 95 LEU A C 1
ATOM 770 O O . LEU A 1 95 ? -7.915 -5.742 -15.177 1.00 67.56 95 LEU A O 1
ATOM 774 N N . PRO A 1 96 ? -6.294 -4.988 -16.543 1.00 80.88 96 PRO A N 1
ATOM 775 C CA . PRO A 1 96 ? -6.227 -6.226 -17.306 1.00 80.88 96 PRO A CA 1
ATOM 776 C C . PRO A 1 96 ? -5.950 -7.418 -16.375 1.00 80.88 96 PRO A C 1
ATOM 778 O O . PRO A 1 96 ? -5.207 -7.279 -15.401 1.00 80.88 96 PRO A O 1
ATOM 781 N N . THR A 1 97 ? -6.513 -8.594 -16.672 1.00 85.06 97 THR A N 1
ATOM 782 C CA . THR A 1 97 ? -6.363 -9.804 -15.837 1.00 85.06 97 THR A CA 1
ATOM 783 C C . THR A 1 97 ? -4.901 -10.092 -15.502 1.00 85.06 97 THR A C 1
ATOM 785 O O . THR A 1 97 ? -4.568 -10.259 -14.337 1.00 85.06 97 THR A O 1
ATOM 788 N N . LEU A 1 98 ? -4.023 -10.023 -16.506 1.00 87.56 98 LEU A N 1
ATOM 789 C CA . LEU A 1 98 ? -2.585 -10.232 -16.345 1.00 87.56 98 LEU A CA 1
ATOM 790 C C . LEU A 1 98 ? -1.942 -9.210 -15.394 1.00 87.56 98 LEU A C 1
ATOM 792 O O . LEU A 1 98 ? -1.174 -9.580 -14.517 1.00 87.56 98 LEU A O 1
ATOM 796 N N . ALA A 1 99 ? -2.303 -7.929 -15.511 1.00 85.25 99 ALA A N 1
ATOM 797 C CA . ALA A 1 99 ? -1.822 -6.891 -14.601 1.00 85.25 99 ALA A CA 1
ATOM 798 C C . ALA A 1 99 ? -2.306 -7.124 -13.159 1.00 85.25 99 ALA A C 1
ATOM 800 O O . ALA A 1 99 ? -1.575 -6.846 -12.216 1.00 85.25 99 ALA A O 1
ATOM 801 N N . SER A 1 100 ? -3.522 -7.653 -12.981 1.00 83.31 100 SER A N 1
ATOM 802 C CA . SER A 1 100 ? -4.054 -8.016 -11.659 1.00 83.31 100 SER A CA 1
ATOM 803 C C . SER A 1 100 ? -3.361 -9.236 -11.056 1.00 83.31 100 SER A C 1
ATOM 805 O O . SER A 1 100 ? -3.327 -9.375 -9.838 1.00 83.31 100 SER A O 1
ATOM 807 N N . GLU A 1 101 ? -2.849 -10.130 -11.898 1.00 86.69 101 GLU A N 1
ATOM 808 C CA . GLU A 1 101 ? -2.160 -11.346 -11.482 1.00 86.69 101 GLU A CA 1
ATOM 809 C C . GLU A 1 101 ? -0.732 -11.043 -11.021 1.00 86.69 101 GLU A C 1
ATOM 811 O O . GLU A 1 101 ? -0.358 -11.429 -9.918 1.00 86.69 101 GLU A O 1
ATOM 816 N N . ILE A 1 102 ? 0.037 -10.276 -11.801 1.00 89.50 102 ILE A N 1
ATOM 817 C CA . ILE A 1 102 ? 1.450 -9.995 -11.490 1.00 89.50 102 ILE A CA 1
ATOM 818 C C . ILE A 1 102 ? 1.633 -9.171 -10.209 1.00 89.50 102 ILE A C 1
ATOM 820 O O . ILE A 1 102 ? 2.565 -9.420 -9.456 1.00 89.50 102 ILE A O 1
ATOM 824 N N . VAL A 1 103 ? 0.731 -8.224 -9.914 1.00 87.00 103 VAL A N 1
ATOM 825 C CA . VAL A 1 103 ? 0.842 -7.361 -8.719 1.00 87.00 103 VAL A CA 1
ATOM 826 C C . VAL A 1 103 ? 0.521 -8.088 -7.412 1.00 87.00 103 VAL A C 1
ATOM 828 O O . VAL A 1 103 ? 0.618 -7.489 -6.347 1.00 87.00 103 VAL A O 1
ATOM 831 N N . ARG A 1 104 ? 0.106 -9.359 -7.475 1.00 83.81 104 ARG A N 1
ATOM 832 C CA . ARG A 1 104 ? -0.106 -10.195 -6.285 1.00 83.81 104 ARG A CA 1
ATOM 833 C C . ARG A 1 104 ? 1.192 -10.749 -5.723 1.00 83.81 104 ARG A C 1
ATOM 835 O O . ARG A 1 104 ? 1.234 -11.060 -4.537 1.00 83.81 104 ARG A O 1
ATOM 842 N N . PHE A 1 105 ? 2.210 -10.893 -6.561 1.00 88.44 105 PHE A N 1
ATOM 843 C CA . PHE A 1 105 ? 3.471 -11.516 -6.190 1.00 88.44 105 PHE A CA 1
ATOM 844 C C . PHE A 1 105 ? 4.506 -10.465 -5.819 1.00 88.44 105 PHE A C 1
ATOM 846 O O . PHE A 1 105 ? 4.501 -9.348 -6.346 1.00 88.44 105 PHE A O 1
ATOM 853 N N . GLN A 1 106 ? 5.395 -10.832 -4.902 1.00 88.94 106 GLN A N 1
ATOM 854 C CA . GLN A 1 106 ? 6.481 -9.968 -4.473 1.00 88.94 106 GLN A CA 1
ATOM 855 C C . GLN A 1 106 ? 7.481 -9.776 -5.625 1.00 88.94 106 GLN A C 1
ATOM 857 O O . GLN A 1 106 ? 8.000 -10.768 -6.144 1.00 88.94 106 GLN A O 1
ATOM 862 N N . PRO A 1 107 ? 7.795 -8.525 -6.013 1.00 91.06 107 PRO A N 1
ATOM 863 C CA . PRO A 1 107 ? 8.869 -8.260 -6.961 1.00 91.06 107 PRO A CA 1
ATOM 864 C C . PRO A 1 107 ? 10.219 -8.750 -6.434 1.00 91.06 107 PRO A C 1
ATOM 866 O O . PRO A 1 107 ? 10.596 -8.419 -5.305 1.00 91.06 107 PRO A O 1
ATOM 869 N N . ASP A 1 108 ? 10.951 -9.486 -7.270 1.00 93.50 108 ASP A N 1
ATOM 870 C CA . ASP A 1 108 ? 12.357 -9.810 -7.036 1.00 93.50 108 ASP A CA 1
ATOM 871 C C . ASP A 1 108 ? 13.199 -8.592 -7.430 1.00 93.50 108 ASP A C 1
ATOM 873 O O . ASP A 1 108 ? 13.362 -8.264 -8.612 1.00 93.50 108 ASP A O 1
ATOM 877 N N . LYS A 1 109 ? 13.685 -7.872 -6.418 1.00 92.19 109 LYS A N 1
ATOM 878 C CA . LYS A 1 109 ? 14.446 -6.638 -6.620 1.00 92.19 109 LYS A CA 1
ATOM 879 C C . LYS A 1 109 ? 15.756 -6.874 -7.352 1.00 92.19 109 LYS A C 1
ATOM 881 O O . LYS A 1 109 ? 16.093 -6.068 -8.212 1.00 92.19 109 LYS A O 1
ATOM 886 N N . ASP A 1 110 ? 16.466 -7.950 -7.035 1.00 93.88 110 ASP A N 1
ATOM 887 C CA . ASP A 1 110 ? 17.794 -8.214 -7.586 1.00 93.88 110 ASP A CA 1
ATOM 888 C C . ASP A 1 110 ? 17.683 -8.585 -9.070 1.00 93.88 110 ASP A C 1
ATOM 890 O O . ASP A 1 110 ? 18.429 -8.075 -9.919 1.00 93.88 110 ASP A O 1
ATOM 894 N N . ALA A 1 111 ? 16.686 -9.409 -9.407 1.00 95.62 111 ALA A N 1
ATOM 895 C CA . ALA A 1 111 ? 16.374 -9.747 -10.790 1.00 95.62 111 ALA A CA 1
ATOM 896 C C . ALA A 1 111 ? 15.923 -8.515 -11.591 1.00 95.62 111 ALA A C 1
ATOM 898 O O . ALA A 1 111 ? 16.374 -8.305 -12.722 1.00 95.62 111 ALA A O 1
ATOM 899 N N . LEU A 1 112 ? 15.067 -7.669 -11.005 1.00 95.50 112 LEU A N 1
ATOM 900 C CA . LEU A 1 112 ? 14.634 -6.425 -11.640 1.00 95.50 112 LEU A CA 1
ATOM 901 C C . LEU A 1 112 ? 15.796 -5.450 -11.837 1.00 95.50 112 LEU A C 1
ATOM 903 O O . LEU A 1 112 ? 15.963 -4.944 -12.944 1.00 95.50 112 LEU A O 1
ATOM 907 N N . ALA A 1 113 ? 16.614 -5.211 -10.813 1.00 95.25 113 ALA A N 1
ATOM 908 C CA . ALA A 1 113 ? 17.759 -4.307 -10.881 1.00 95.25 113 ALA A CA 1
ATOM 909 C C . ALA A 1 113 ? 18.755 -4.731 -11.968 1.00 95.25 113 ALA A C 1
ATOM 911 O O . ALA A 1 113 ? 19.252 -3.887 -12.708 1.00 95.25 113 ALA A O 1
ATOM 912 N N . THR A 1 114 ? 18.971 -6.040 -12.131 1.00 96.06 114 THR A N 1
ATOM 913 C CA . THR A 1 114 ? 19.827 -6.598 -13.191 1.00 96.06 114 THR A CA 1
ATOM 914 C C . THR A 1 114 ? 19.260 -6.361 -14.597 1.00 96.06 114 THR A C 1
ATOM 916 O O . THR 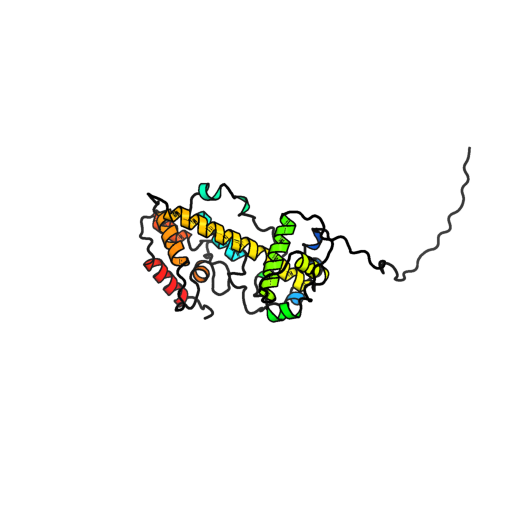A 1 114 ? 20.016 -6.175 -15.550 1.00 96.06 114 THR A O 1
ATOM 919 N N . ALA A 1 115 ? 17.934 -6.378 -14.750 1.00 95.75 115 ALA A N 1
ATOM 920 C CA . ALA A 1 115 ? 17.266 -6.218 -16.043 1.00 95.75 115 ALA A CA 1
ATOM 921 C C . ALA A 1 115 ? 16.926 -4.761 -16.398 1.00 95.75 115 ALA A C 1
ATOM 923 O O . ALA A 1 115 ? 16.557 -4.478 -17.544 1.00 95.75 115 ALA A O 1
ATOM 924 N N . ILE A 1 116 ? 17.025 -3.838 -15.439 1.00 95.31 116 ILE A N 1
ATOM 925 C CA . ILE A 1 116 ? 16.829 -2.409 -15.673 1.00 95.31 116 ILE A CA 1
ATOM 926 C C . ILE A 1 116 ? 18.079 -1.849 -16.373 1.00 95.31 116 ILE A C 1
ATOM 928 O O . ILE A 1 116 ? 19.184 -1.957 -15.841 1.00 95.31 116 ILE A O 1
ATOM 932 N N . PRO A 1 117 ? 17.937 -1.238 -17.565 1.00 90.12 117 PRO A N 1
ATOM 933 C CA . PRO A 1 117 ? 19.061 -0.583 -18.218 1.00 90.12 117 PRO A CA 1
ATOM 934 C C . PRO A 1 117 ? 19.537 0.624 -17.392 1.00 90.12 117 PRO A C 1
ATOM 936 O O . PRO A 1 117 ? 18.733 1.213 -16.662 1.00 90.12 117 PRO A O 1
ATOM 939 N N . PRO A 1 118 ? 20.811 1.042 -17.534 1.00 91.06 118 PRO A N 1
ATOM 940 C CA . PRO A 1 118 ? 21.308 2.253 -16.896 1.00 91.06 118 PRO A CA 1
ATOM 941 C C . PRO A 1 118 ? 20.380 3.441 -17.151 1.00 91.06 118 PRO A C 1
ATOM 943 O O . PRO A 1 118 ? 19.984 3.713 -18.288 1.00 91.06 118 PRO A O 1
ATOM 946 N N . LEU A 1 119 ? 20.012 4.130 -16.072 1.00 92.12 119 LEU A N 1
ATOM 947 C CA . LEU A 1 119 ? 19.113 5.267 -16.152 1.00 92.12 119 LEU A CA 1
ATOM 948 C C . LEU A 1 119 ? 19.829 6.440 -16.818 1.00 92.12 119 LEU A C 1
ATOM 950 O O . LEU A 1 119 ? 20.925 6.841 -16.425 1.00 92.12 119 LEU A O 1
ATOM 954 N N . HIS A 1 120 ? 19.191 6.988 -17.845 1.00 87.00 120 HIS A N 1
ATOM 955 C CA . HIS A 1 120 ? 19.684 8.149 -18.564 1.00 87.00 120 HIS A CA 1
ATOM 956 C C . HIS A 1 120 ? 18.539 9.137 -18.767 1.00 87.00 120 HIS A C 1
ATOM 958 O O . HIS A 1 120 ? 17.448 8.722 -19.172 1.00 87.00 120 HIS A O 1
ATOM 964 N N . PRO A 1 121 ? 18.762 10.437 -18.517 1.00 85.25 121 PRO A N 1
ATOM 965 C CA . PRO A 1 121 ? 17.761 11.443 -18.807 1.00 85.25 121 PRO A CA 1
ATOM 966 C C . PRO A 1 121 ? 17.558 11.510 -20.318 1.00 85.25 121 PRO A C 1
ATOM 968 O O . PRO A 1 121 ? 18.516 11.647 -21.083 1.00 85.25 121 PRO A O 1
ATOM 971 N N . ALA A 1 122 ? 16.309 11.424 -20.758 1.00 77.25 122 ALA A N 1
ATOM 972 C CA . ALA A 1 122 ? 15.981 11.601 -22.164 1.00 77.25 122 ALA A CA 1
ATOM 973 C C . ALA A 1 122 ? 15.561 13.065 -22.412 1.00 77.25 122 ALA A C 1
ATOM 975 O O . ALA A 1 122 ? 14.504 13.490 -21.935 1.00 77.25 122 ALA A O 1
ATOM 976 N N . PRO A 1 123 ? 16.375 13.864 -23.136 1.00 63.25 123 PRO A N 1
ATOM 977 C CA . PRO A 1 123 ? 16.030 15.242 -23.458 1.00 63.25 123 PRO A CA 1
ATOM 978 C C . PRO A 1 123 ? 14.850 15.258 -24.439 1.00 63.25 123 PRO A C 1
ATOM 980 O O . PRO A 1 123 ? 14.755 14.395 -25.310 1.00 63.25 123 PRO A O 1
ATOM 983 N N . ASN A 1 124 ? 13.982 16.269 -24.330 1.00 65.56 124 ASN A N 1
ATOM 984 C CA . ASN A 1 124 ? 12.760 16.477 -25.134 1.00 65.56 124 ASN A CA 1
ATOM 985 C C . ASN A 1 124 ? 11.502 15.767 -24.615 1.00 65.56 124 ASN A C 1
ATOM 987 O O . ASN A 1 124 ? 10.816 15.035 -25.333 1.00 65.56 124 ASN A O 1
ATOM 991 N N . ARG A 1 125 ? 11.149 16.052 -23.361 1.00 64.75 125 ARG A N 1
ATOM 992 C CA . ARG A 1 125 ? 9.870 15.634 -22.795 1.00 64.75 125 ARG A CA 1
ATOM 993 C C . ARG A 1 125 ? 8.696 16.373 -23.470 1.00 64.75 125 ARG A C 1
ATOM 995 O O . ARG A 1 125 ? 8.712 17.604 -23.524 1.00 64.75 125 ARG A O 1
ATOM 1002 N N . PRO A 1 126 ? 7.652 15.667 -23.935 1.00 70.06 126 PRO A N 1
ATOM 1003 C CA . PRO A 1 126 ? 6.422 16.305 -24.400 1.00 70.06 126 PRO A CA 1
ATOM 1004 C C . PRO A 1 126 ? 5.675 16.979 -23.239 1.00 70.06 126 PRO A C 1
ATOM 1006 O O . PRO A 1 126 ? 5.863 16.640 -22.069 1.00 70.06 126 PRO A O 1
ATOM 1009 N N . SER A 1 127 ? 4.772 17.910 -23.553 1.00 78.06 127 SER A N 1
ATOM 1010 C CA . SER A 1 127 ? 3.793 18.377 -22.565 1.00 78.06 127 SER A CA 1
ATOM 1011 C C . SER A 1 127 ? 2.881 17.205 -22.189 1.00 78.06 127 SER A C 1
ATOM 1013 O O . SER A 1 127 ? 2.266 16.599 -23.063 1.00 78.06 127 SER A O 1
ATOM 1015 N N . LEU A 1 128 ? 2.839 16.851 -20.904 1.00 79.69 128 LEU A N 1
ATOM 1016 C CA . LEU A 1 128 ? 2.059 15.728 -20.381 1.00 79.69 128 LEU A CA 1
ATOM 1017 C C . LEU A 1 128 ? 0.960 16.239 -19.454 1.00 79.69 128 LEU A C 1
ATOM 1019 O O . LEU A 1 128 ? 1.160 17.229 -18.749 1.00 79.69 128 LEU A O 1
ATOM 1023 N N . SER A 1 129 ? -0.168 15.530 -19.396 1.00 84.38 129 SER A N 1
ATOM 1024 C CA . SER A 1 129 ? -1.197 15.812 -18.394 1.00 84.38 129 SER A CA 1
ATOM 1025 C C . SER A 1 129 ? -0.686 15.579 -16.968 1.00 84.38 129 SER A C 1
ATOM 1027 O O . SER A 1 129 ? 0.204 14.757 -16.720 1.00 84.38 129 SER A O 1
ATOM 1029 N N . ASP A 1 130 ? -1.335 16.209 -15.987 1.00 82.88 130 ASP A N 1
ATOM 1030 C CA . ASP A 1 130 ? -1.049 15.974 -14.566 1.00 82.88 130 ASP A CA 1
ATOM 1031 C C . ASP A 1 130 ? -1.190 14.495 -14.173 1.00 82.88 130 ASP A C 1
ATOM 1033 O O . ASP A 1 130 ? -0.500 13.995 -13.283 1.00 82.88 130 ASP A O 1
ATOM 1037 N N . LYS A 1 131 ? -2.092 13.763 -14.839 1.00 82.12 131 LYS A N 1
ATOM 1038 C CA . LYS A 1 131 ? -2.290 12.329 -14.605 1.00 82.12 131 LYS A CA 1
ATOM 1039 C C . LYS A 1 131 ? -1.078 11.524 -15.074 1.00 82.12 131 LYS A C 1
ATOM 1041 O O . LYS A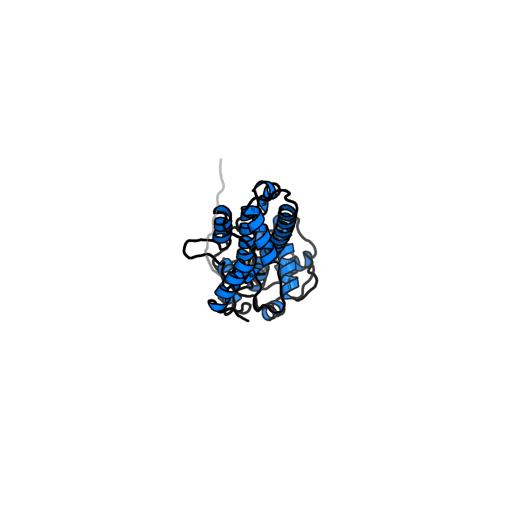 1 131 ? -0.615 10.652 -14.337 1.00 82.12 131 LYS A O 1
ATOM 1046 N N . ALA A 1 132 ? -0.568 11.817 -16.269 1.00 83.62 132 ALA A N 1
ATOM 1047 C CA . ALA A 1 132 ? 0.644 11.203 -16.801 1.00 83.62 132 ALA A CA 1
ATOM 1048 C C . ALA A 1 132 ? 1.873 11.557 -15.945 1.00 83.62 132 ALA A C 1
ATOM 1050 O O . ALA A 1 132 ? 2.661 10.673 -15.602 1.00 83.62 132 ALA A O 1
ATOM 1051 N N . MET A 1 133 ? 1.983 12.815 -15.506 1.00 86.00 133 MET A N 1
ATOM 1052 C CA . MET A 1 133 ? 3.027 13.276 -14.585 1.00 86.00 133 MET A CA 1
ATOM 1053 C C . MET A 1 133 ? 3.032 12.483 -13.271 1.00 86.00 133 MET A C 1
ATOM 1055 O O . MET A 1 133 ? 4.063 11.920 -12.905 1.00 86.00 133 MET A O 1
ATOM 1059 N N . ARG A 1 134 ? 1.877 12.359 -12.601 1.00 85.62 134 ARG A N 1
ATOM 1060 C CA . ARG A 1 134 ? 1.745 11.581 -11.354 1.00 85.62 134 ARG A CA 1
ATOM 1061 C C . ARG A 1 134 ? 2.091 10.105 -11.530 1.00 85.62 134 ARG A C 1
ATOM 1063 O O . ARG A 1 134 ? 2.568 9.465 -10.595 1.00 85.62 134 ARG A O 1
ATOM 1070 N N . LYS A 1 135 ? 1.829 9.540 -12.712 1.00 87.19 135 LYS A N 1
ATOM 1071 C CA . LYS A 1 135 ? 2.195 8.153 -13.019 1.00 87.19 135 LYS A CA 1
ATOM 1072 C C . LYS A 1 135 ? 3.709 7.998 -13.145 1.00 87.19 135 LYS A C 1
ATOM 1074 O O . LYS A 1 135 ? 4.253 7.074 -12.550 1.00 87.19 135 LYS A O 1
ATOM 1079 N N . LEU A 1 136 ? 4.371 8.908 -13.858 1.00 90.00 136 LEU A N 1
ATOM 1080 C CA . LEU A 1 136 ? 5.829 8.920 -13.998 1.00 90.00 136 LEU A CA 1
ATOM 1081 C C . LEU A 1 136 ? 6.539 9.146 -12.657 1.00 90.00 136 LEU A C 1
ATOM 1083 O O . LEU A 1 136 ? 7.510 8.461 -12.370 1.00 90.00 136 LEU A O 1
ATOM 1087 N N . GLN A 1 137 ? 6.021 10.033 -11.806 1.00 91.19 137 GLN A N 1
ATOM 1088 C CA . GLN A 1 137 ? 6.530 10.219 -10.440 1.00 91.19 137 GLN A CA 1
ATOM 1089 C C . GLN A 1 137 ? 6.393 8.941 -9.601 1.00 91.19 137 GLN A C 1
ATOM 1091 O O . GLN A 1 137 ? 7.338 8.525 -8.940 1.00 91.19 137 GLN A O 1
ATOM 1096 N N . GLY A 1 138 ? 5.245 8.260 -9.683 1.00 90.50 138 GLY A N 1
ATOM 1097 C CA . GLY A 1 138 ? 5.081 6.961 -9.029 1.00 90.50 138 GLY A CA 1
ATOM 1098 C C . GLY A 1 138 ? 6.082 5.919 -9.539 1.00 90.50 138 GLY A C 1
ATOM 1099 O O . GLY A 1 138 ? 6.631 5.164 -8.745 1.00 90.50 138 GLY A O 1
ATOM 1100 N N . MET A 1 139 ? 6.360 5.897 -10.847 1.00 93.62 139 MET A N 1
ATOM 1101 C CA . MET A 1 139 ? 7.372 5.008 -11.432 1.00 93.62 139 MET A CA 1
ATOM 1102 C C . MET A 1 139 ? 8.787 5.355 -10.960 1.00 93.62 139 MET A C 1
ATOM 1104 O O . MET A 1 139 ? 9.550 4.438 -10.679 1.00 93.62 139 MET A O 1
ATOM 1108 N N . ALA A 1 140 ? 9.120 6.642 -10.820 1.00 94.06 140 ALA A N 1
ATOM 1109 C CA . ALA A 1 140 ? 10.400 7.083 -10.265 1.00 94.06 140 ALA A CA 1
ATOM 1110 C C . ALA A 1 140 ? 10.627 6.507 -8.865 1.00 94.06 140 ALA A C 1
ATOM 1112 O O . ALA A 1 140 ? 11.683 5.949 -8.591 1.00 94.06 140 ALA A O 1
ATOM 1113 N N . HIS A 1 141 ? 9.611 6.564 -8.001 1.00 92.12 141 HIS A N 1
ATOM 1114 C CA . HIS A 1 141 ? 9.713 6.018 -6.647 1.00 92.12 141 HIS A CA 1
ATOM 1115 C C . HIS A 1 141 ? 9.878 4.493 -6.635 1.00 92.12 141 HIS A C 1
ATOM 1117 O O . HIS A 1 141 ? 10.597 3.960 -5.793 1.00 92.12 141 HIS A O 1
ATOM 1123 N N . VAL A 1 142 ? 9.232 3.777 -7.564 1.00 92.50 142 VAL A N 1
ATOM 1124 C CA . VAL A 1 142 ? 9.424 2.324 -7.695 1.00 92.50 142 VAL A CA 1
ATOM 1125 C C . VAL A 1 142 ? 10.838 2.014 -8.188 1.00 92.50 142 VAL A C 1
ATOM 1127 O O . VAL A 1 142 ? 11.478 1.130 -7.631 1.00 92.50 142 VAL A O 1
ATOM 1130 N N . LEU A 1 143 ? 11.348 2.745 -9.185 1.00 94.75 143 LEU A N 1
ATOM 1131 C CA . LEU A 1 143 ? 12.715 2.566 -9.688 1.00 94.75 143 LEU A CA 1
ATOM 1132 C C . LEU A 1 143 ? 13.758 2.850 -8.608 1.00 94.75 143 LEU A C 1
ATOM 1134 O O . LEU A 1 143 ? 14.647 2.030 -8.418 1.00 94.75 143 LEU A O 1
ATOM 1138 N N . ALA A 1 144 ? 13.608 3.949 -7.865 1.00 93.38 144 ALA A N 1
ATOM 1139 C CA . ALA A 1 144 ? 14.465 4.269 -6.727 1.00 93.38 144 ALA A CA 1
ATOM 1140 C C . ALA A 1 144 ? 14.479 3.127 -5.697 1.00 93.38 144 ALA A C 1
ATOM 1142 O O . ALA A 1 144 ? 15.536 2.689 -5.262 1.00 93.38 144 ALA A O 1
ATOM 1143 N N . TRP A 1 145 ? 13.310 2.565 -5.377 1.00 90.62 145 TRP A N 1
ATOM 1144 C CA . TRP A 1 145 ? 13.192 1.444 -4.442 1.00 90.62 145 TRP A CA 1
ATOM 1145 C C . TRP A 1 145 ? 13.786 0.122 -4.954 1.00 90.62 145 TRP A C 1
ATOM 1147 O O . TRP A 1 145 ? 14.331 -0.644 -4.153 1.00 90.62 145 TRP A O 1
ATOM 1157 N N . VAL A 1 146 ? 13.651 -0.181 -6.248 1.00 92.75 146 VAL A N 1
ATOM 1158 C CA . VAL A 1 146 ? 14.220 -1.396 -6.861 1.00 92.75 146 VAL A CA 1
ATOM 1159 C C . VAL A 1 146 ? 15.740 -1.296 -6.960 1.00 92.75 146 VAL A C 1
ATOM 1161 O O . VAL A 1 146 ? 16.424 -2.265 -6.660 1.00 92.75 146 VAL A O 1
ATOM 1164 N N . LEU A 1 147 ? 16.254 -0.133 -7.361 1.00 93.75 147 LEU A N 1
ATOM 1165 C CA . LEU A 1 147 ? 17.682 0.106 -7.590 1.00 93.75 147 LEU A CA 1
ATOM 1166 C C . LEU A 1 147 ? 18.444 0.555 -6.333 1.00 93.75 147 LEU A C 1
ATOM 1168 O O . LEU A 1 147 ? 19.637 0.824 -6.425 1.00 93.75 147 LEU A O 1
ATOM 1172 N N . ASP A 1 148 ? 17.759 0.663 -5.193 1.00 92.75 148 ASP A N 1
ATOM 1173 C CA . ASP A 1 148 ? 18.297 1.185 -3.929 1.00 92.75 148 ASP A CA 1
ATOM 1174 C C . ASP A 1 148 ? 18.954 2.573 -4.077 1.00 92.75 148 ASP A C 1
ATOM 1176 O O . ASP A 1 148 ? 20.036 2.859 -3.564 1.00 92.75 148 ASP A O 1
ATOM 1180 N N . LEU A 1 149 ? 18.287 3.450 -4.832 1.00 93.19 149 LEU A N 1
ATOM 1181 C CA . LEU A 1 149 ? 18.694 4.836 -5.050 1.00 93.19 149 LEU A CA 1
ATOM 1182 C C . LEU A 1 149 ? 17.883 5.779 -4.158 1.00 93.19 149 LEU A C 1
ATOM 1184 O O . LEU A 1 149 ? 16.704 5.549 -3.889 1.00 93.19 149 LEU A O 1
ATOM 1188 N N . SER A 1 150 ? 18.504 6.887 -3.752 1.00 91.38 150 SER A N 1
ATOM 1189 C CA . SER A 1 150 ? 17.832 7.947 -2.990 1.00 91.38 150 SER A CA 1
ATOM 1190 C C . SER A 1 150 ? 16.702 8.605 -3.784 1.00 91.38 150 SER A C 1
ATOM 1192 O O . SER A 1 150 ? 15.639 8.895 -3.233 1.00 91.38 150 SER A O 1
ATOM 1194 N N . ASP A 1 151 ? 16.931 8.853 -5.072 1.00 92.88 151 ASP A N 1
ATOM 1195 C CA . ASP A 1 151 ? 15.983 9.477 -5.979 1.00 92.88 151 ASP A CA 1
ATOM 1196 C C . ASP A 1 151 ? 16.198 9.028 -7.430 1.00 92.88 151 ASP A C 1
ATOM 1198 O O . ASP A 1 151 ? 17.253 8.530 -7.817 1.00 92.88 151 ASP A O 1
ATOM 1202 N N . VAL A 1 152 ? 15.139 9.178 -8.225 1.00 94.44 152 VAL A N 1
ATOM 1203 C CA . VAL A 1 152 ? 15.143 9.015 -9.680 1.00 94.44 152 VAL A CA 1
ATOM 1204 C C . VAL A 1 152 ? 14.332 10.172 -10.246 1.00 94.44 152 VAL A C 1
ATOM 1206 O O . VAL A 1 152 ? 13.201 10.428 -9.820 1.00 94.44 152 VAL A O 1
ATOM 1209 N N . SER A 1 153 ? 14.895 10.903 -11.197 1.00 92.50 153 SER A N 1
ATOM 1210 C CA . SER A 1 153 ? 14.206 12.011 -11.849 1.00 92.50 153 SER A CA 1
ATOM 1211 C C . SER A 1 153 ? 13.164 11.506 -12.847 1.00 92.50 153 SER A C 1
ATOM 1213 O O . SER A 1 153 ? 13.271 10.426 -13.428 1.00 92.50 153 SER A O 1
ATOM 1215 N N . VAL A 1 154 ? 12.140 12.318 -13.115 1.00 90.19 154 VAL A N 1
ATOM 1216 C CA . VAL A 1 154 ? 11.118 11.976 -14.119 1.00 90.19 154 VAL A CA 1
ATOM 1217 C C . VAL A 1 154 ? 11.717 11.829 -15.527 1.00 90.19 154 VAL A C 1
ATOM 1219 O O . VAL A 1 154 ? 11.212 11.034 -16.320 1.00 90.19 154 VAL A O 1
ATOM 1222 N N . ASP A 1 155 ? 12.798 12.546 -15.831 1.00 88.62 155 ASP A N 1
ATOM 1223 C CA . ASP A 1 155 ? 13.475 12.465 -17.130 1.00 88.62 155 ASP A CA 1
ATOM 1224 C C . ASP A 1 155 ? 14.243 11.144 -17.293 1.00 88.62 155 ASP A C 1
ATOM 1226 O O . ASP A 1 155 ? 14.309 10.595 -18.395 1.00 88.62 155 ASP A O 1
ATOM 1230 N N . GLU A 1 156 ? 14.756 10.578 -16.200 1.00 92.69 156 GLU A N 1
ATOM 1231 C CA . GLU A 1 156 ? 15.324 9.226 -16.184 1.00 92.69 156 GLU A CA 1
ATOM 1232 C C . GLU A 1 156 ? 14.245 8.153 -16.332 1.00 92.69 156 GLU A C 1
ATOM 1234 O O . GLU A 1 156 ? 14.434 7.200 -17.088 1.00 92.69 156 GLU A O 1
ATOM 1239 N N . VAL A 1 157 ? 13.076 8.323 -15.697 1.00 92.12 157 VAL A N 1
ATOM 1240 C CA . VAL A 1 157 ? 11.922 7.430 -15.933 1.00 92.12 157 VAL A CA 1
ATOM 1241 C C . VAL A 1 157 ? 11.519 7.443 -17.405 1.00 92.12 157 VAL A C 1
ATOM 1243 O O . VAL A 1 157 ? 11.113 6.420 -17.958 1.00 92.12 157 VAL A O 1
ATOM 1246 N N . PHE A 1 158 ? 11.623 8.602 -18.050 1.00 87.75 158 PHE A N 1
ATOM 1247 C CA . PHE A 1 158 ? 11.315 8.747 -19.463 1.00 87.75 158 PHE A CA 1
ATOM 1248 C C . PHE A 1 158 ? 12.306 7.978 -20.346 1.00 87.75 158 PHE A C 1
ATOM 1250 O O . PHE A 1 158 ? 11.873 7.235 -21.227 1.00 87.75 158 PHE A O 1
ATOM 1257 N N . GLY A 1 159 ? 13.612 8.080 -20.075 1.00 88.50 159 GLY A N 1
ATOM 1258 C CA . GLY A 1 159 ? 14.628 7.269 -20.757 1.00 88.50 159 GLY A CA 1
ATOM 1259 C C . GLY A 1 159 ? 14.447 5.769 -20.504 1.00 88.50 159 GLY A C 1
ATOM 1260 O O . GLY A 1 159 ? 14.494 4.965 -21.440 1.00 88.50 159 GLY A O 1
ATOM 1261 N N . PHE A 1 160 ? 14.128 5.391 -19.263 1.00 92.38 160 PHE A N 1
ATOM 1262 C CA . PHE A 1 160 ? 13.767 4.021 -18.895 1.00 92.38 160 PHE A CA 1
ATOM 1263 C C . PHE A 1 160 ? 12.575 3.513 -19.716 1.00 92.38 160 PHE A C 1
ATOM 1265 O O . PHE A 1 160 ? 12.652 2.448 -20.318 1.00 92.38 160 PHE A O 1
ATOM 1272 N N . ALA A 1 161 ? 11.487 4.280 -19.820 1.00 89.88 161 ALA A N 1
ATOM 1273 C CA . ALA A 1 161 ? 10.288 3.866 -20.551 1.00 89.88 161 ALA A CA 1
ATOM 1274 C C . ALA A 1 161 ? 10.542 3.564 -22.041 1.00 89.88 161 ALA A C 1
ATOM 1276 O O . ALA A 1 161 ? 9.803 2.785 -22.641 1.00 89.88 161 ALA A O 1
ATOM 1277 N N . GLN A 1 162 ? 11.575 4.167 -22.635 1.00 85.38 162 GLN A N 1
ATOM 1278 C CA . GLN A 1 162 ? 11.955 3.948 -24.034 1.00 85.38 162 GLN A CA 1
ATOM 1279 C C . GLN A 1 162 ? 12.846 2.717 -24.241 1.00 85.38 162 GLN A C 1
ATOM 1281 O O . GLN A 1 162 ? 12.873 2.163 -25.339 1.00 85.38 162 GLN A O 1
ATOM 1286 N N . THR A 1 163 ? 13.586 2.307 -23.212 1.00 88.69 163 THR A N 1
ATOM 1287 C CA . THR A 1 163 ? 14.678 1.324 -23.322 1.00 88.69 163 THR A CA 1
ATOM 1288 C C . THR A 1 163 ? 14.424 0.039 -22.541 1.00 88.69 163 THR A C 1
ATOM 1290 O O . THR A 1 163 ? 15.037 -0.989 -22.828 1.00 88.69 163 THR A O 1
ATOM 1293 N N . ALA A 1 164 ? 13.516 0.075 -21.569 1.00 92.00 164 ALA A N 1
ATOM 1294 C CA . ALA A 1 164 ? 13.251 -1.033 -20.674 1.00 92.00 164 ALA A CA 1
ATOM 1295 C C . ALA A 1 164 ? 12.662 -2.254 -21.398 1.00 92.00 164 ALA A C 1
ATOM 1297 O O . ALA A 1 164 ? 11.802 -2.109 -22.277 1.00 92.00 164 ALA A O 1
ATOM 1298 N N . PRO A 1 165 ? 13.029 -3.476 -20.968 1.00 94.31 165 PRO A N 1
ATOM 1299 C CA . PRO A 1 165 ? 12.322 -4.678 -21.377 1.00 94.31 165 PRO A CA 1
ATOM 1300 C C . PRO A 1 165 ? 10.814 -4.553 -21.081 1.00 94.31 165 PRO A C 1
ATOM 1302 O O . PRO A 1 165 ? 10.444 -4.095 -19.996 1.00 94.31 165 PRO A O 1
ATOM 1305 N N . PRO A 1 166 ? 9.920 -4.990 -21.988 1.00 93.06 166 PRO A N 1
ATOM 1306 C CA . PRO A 1 166 ? 8.477 -4.791 -21.833 1.00 93.06 166 PRO A CA 1
ATOM 1307 C C . PRO A 1 166 ? 7.873 -5.297 -20.513 1.00 93.06 166 PRO A C 1
ATOM 1309 O O . PRO A 1 166 ? 7.000 -4.632 -19.956 1.00 93.06 166 PRO A O 1
ATOM 1312 N N . ALA A 1 167 ? 8.336 -6.443 -20.000 1.00 94.38 167 ALA A N 1
ATOM 1313 C CA . ALA A 1 167 ? 7.868 -7.002 -18.728 1.00 94.38 167 ALA A CA 1
ATOM 1314 C C . ALA A 1 167 ? 8.322 -6.158 -17.522 1.00 94.38 167 ALA A C 1
ATOM 1316 O O . ALA A 1 167 ? 7.506 -5.818 -16.667 1.00 94.38 167 ALA A O 1
ATOM 1317 N N . VAL A 1 168 ? 9.592 -5.735 -17.504 1.00 95.56 168 VAL A N 1
ATOM 1318 C CA . VAL A 1 168 ? 10.158 -4.852 -16.468 1.00 95.56 168 VAL A CA 1
ATOM 1319 C C . VAL A 1 168 ? 9.428 -3.510 -16.460 1.00 95.56 168 VAL A C 1
ATOM 1321 O O . VAL A 1 168 ? 8.961 -3.058 -15.416 1.00 95.56 168 VAL A O 1
ATOM 1324 N N . TYR A 1 169 ? 9.245 -2.904 -17.636 1.00 94.50 169 TYR A N 1
ATOM 1325 C CA . TYR A 1 169 ? 8.465 -1.678 -17.788 1.00 94.50 169 TYR A CA 1
ATOM 1326 C C . TYR A 1 169 ? 7.050 -1.824 -17.214 1.00 94.50 169 TYR A C 1
ATOM 1328 O O . TYR A 1 169 ? 6.597 -0.973 -16.444 1.00 94.50 169 TYR A O 1
ATOM 1336 N N . ALA A 1 170 ? 6.356 -2.909 -17.570 1.00 93.31 170 ALA A N 1
ATOM 1337 C CA . ALA A 1 170 ? 5.002 -3.175 -17.108 1.00 93.31 170 ALA A CA 1
ATOM 1338 C C . ALA A 1 170 ? 4.932 -3.340 -15.582 1.00 93.31 170 ALA A C 1
ATOM 1340 O O . ALA A 1 170 ? 4.048 -2.745 -14.969 1.00 93.31 170 ALA A O 1
ATOM 1341 N N . LEU A 1 171 ? 5.879 -4.055 -14.962 1.00 93.44 171 LEU A N 1
ATOM 1342 C CA . LEU A 1 171 ? 5.956 -4.190 -13.502 1.00 93.44 171 LEU A CA 1
ATOM 1343 C C . LEU A 1 171 ? 6.146 -2.835 -12.818 1.00 93.44 171 LEU A C 1
ATOM 1345 O O . LEU A 1 171 ? 5.297 -2.429 -12.024 1.00 93.44 171 LEU A O 1
ATOM 1349 N N . ILE A 1 172 ? 7.193 -2.088 -13.178 1.00 93.88 172 ILE A N 1
ATOM 1350 C CA . ILE A 1 172 ? 7.469 -0.761 -12.600 1.00 93.88 172 ILE A CA 1
ATOM 1351 C C . ILE A 1 172 ? 6.248 0.158 -12.741 1.00 93.88 172 ILE A C 1
ATOM 1353 O O . ILE A 1 172 ? 5.835 0.840 -11.796 1.00 93.88 172 ILE A O 1
ATOM 1357 N N . ARG A 1 173 ? 5.611 0.135 -13.915 1.00 92.25 173 ARG A N 1
ATOM 1358 C CA . ARG A 1 173 ? 4.386 0.886 -14.190 1.00 92.25 173 ARG A CA 1
ATOM 1359 C C . ARG A 1 173 ? 3.238 0.445 -13.287 1.00 92.25 173 ARG A C 1
ATOM 1361 O O . ARG A 1 173 ? 2.522 1.318 -12.789 1.00 92.25 173 ARG A O 1
ATOM 1368 N N . GLU A 1 174 ? 2.994 -0.848 -13.097 1.00 89.44 174 GLU A N 1
ATOM 1369 C CA . GLU A 1 174 ? 1.869 -1.339 -12.284 1.00 89.44 174 GLU A CA 1
ATOM 1370 C C . GLU A 1 174 ? 2.047 -1.111 -10.785 1.00 89.44 174 GLU A C 1
ATOM 1372 O O . GLU A 1 174 ? 1.051 -0.861 -10.108 1.00 89.44 174 GLU A O 1
ATOM 1377 N N . PHE A 1 175 ? 3.283 -1.075 -10.290 1.00 89.31 175 PHE A N 1
ATOM 1378 C CA . PHE A 1 175 ? 3.573 -0.717 -8.900 1.00 89.31 175 PHE A CA 1
ATOM 1379 C C . PHE A 1 175 ? 3.561 0.799 -8.644 1.00 89.31 175 PHE A C 1
ATOM 1381 O O . PHE A 1 175 ? 3.335 1.234 -7.518 1.00 89.31 175 PHE A O 1
ATOM 1388 N N . ALA A 1 176 ? 3.694 1.638 -9.675 1.00 89.31 176 ALA A N 1
ATOM 1389 C CA . ALA A 1 176 ? 3.689 3.100 -9.531 1.00 89.31 176 ALA A CA 1
ATOM 1390 C C . ALA A 1 176 ? 2.506 3.704 -8.733 1.00 89.31 176 ALA A C 1
ATOM 1392 O O . ALA A 1 176 ? 2.723 4.645 -7.966 1.00 89.31 176 ALA A O 1
ATOM 1393 N N . PRO A 1 177 ? 1.248 3.221 -8.858 1.00 84.75 177 PRO A N 1
ATOM 1394 C CA . PRO A 1 177 ? 0.127 3.735 -8.073 1.00 84.75 177 PRO A CA 1
ATOM 1395 C C . PRO A 1 177 ? 0.292 3.538 -6.563 1.00 84.75 177 PRO A C 1
ATOM 1397 O O . PRO A 1 177 ? -0.282 4.322 -5.808 1.00 84.75 177 PRO A O 1
ATOM 1400 N N . VAL A 1 178 ? 1.067 2.538 -6.122 1.00 83.81 178 VAL A N 1
ATOM 1401 C CA . VAL A 1 178 ? 1.320 2.257 -4.700 1.00 83.81 178 VAL A CA 1
ATOM 1402 C C . VAL A 1 178 ? 1.915 3.480 -4.022 1.00 83.81 178 VAL A C 1
ATOM 1404 O O . VAL A 1 178 ? 1.447 3.864 -2.957 1.00 83.81 178 VAL A O 1
ATOM 1407 N N . SER A 1 179 ? 2.893 4.139 -4.649 1.00 77.12 179 SER A N 1
ATOM 1408 C CA . SER A 1 179 ? 3.513 5.332 -4.070 1.00 77.12 179 SER A CA 1
ATOM 1409 C C . SER A 1 179 ? 2.489 6.436 -3.806 1.00 77.12 179 SER A C 1
ATOM 1411 O O . SER A 1 179 ? 2.458 7.012 -2.722 1.00 77.12 179 SER A O 1
ATOM 1413 N N . ASN A 1 180 ? 1.622 6.713 -4.781 1.00 77.19 180 ASN A N 1
ATOM 1414 C CA . ASN A 1 180 ? 0.578 7.719 -4.610 1.00 77.19 180 ASN A CA 1
ATOM 1415 C C . ASN A 1 180 ? -0.393 7.301 -3.498 1.00 77.19 180 ASN A C 1
ATOM 1417 O O . ASN A 1 180 ? -0.753 8.119 -2.657 1.00 77.19 180 ASN A O 1
ATOM 1421 N N . CYS A 1 181 ? -0.768 6.019 -3.446 1.00 81.19 181 CYS A N 1
ATOM 1422 C CA . CYS A 1 181 ? -1.626 5.496 -2.384 1.00 81.19 181 CYS A CA 1
ATOM 1423 C C . CYS A 1 181 ? -0.974 5.627 -0.998 1.00 81.19 181 CYS A C 1
ATOM 1425 O O . CYS A 1 181 ? -1.663 6.020 -0.062 1.00 81.19 181 CYS A O 1
ATOM 1427 N N . LYS A 1 182 ? 0.338 5.384 -0.859 1.00 83.19 182 LYS A N 1
ATOM 1428 C CA . LYS A 1 182 ? 1.076 5.576 0.404 1.00 83.19 182 LYS A CA 1
ATOM 1429 C C . LYS A 1 182 ? 0.983 7.017 0.891 1.00 83.19 182 LYS A C 1
ATOM 1431 O O . LYS A 1 182 ? 0.655 7.245 2.050 1.00 83.19 182 LYS A O 1
ATOM 1436 N N . THR A 1 183 ? 1.226 7.984 0.006 1.00 80.88 183 THR A N 1
ATOM 1437 C CA . THR A 1 183 ? 1.108 9.411 0.335 1.00 80.88 183 THR A CA 1
ATOM 1438 C C . THR A 1 183 ? -0.312 9.759 0.782 1.00 80.88 183 THR A C 1
ATOM 1440 O O . THR A 1 183 ? -0.489 10.423 1.802 1.00 80.88 183 THR A O 1
ATOM 1443 N N . LEU A 1 184 ? -1.333 9.258 0.080 1.00 82.25 184 LEU A N 1
ATOM 1444 C CA . LEU A 1 184 ? -2.734 9.473 0.456 1.00 82.25 184 LEU A CA 1
ATOM 1445 C C . LEU A 1 184 ? -3.085 8.864 1.818 1.00 82.25 184 LEU A C 1
ATOM 1447 O O . LEU A 1 184 ? -3.742 9.525 2.621 1.00 82.25 184 LEU A O 1
ATOM 1451 N N . VAL A 1 185 ? -2.645 7.630 2.080 1.00 86.19 185 VAL A N 1
ATOM 1452 C CA . VAL A 1 185 ? -2.811 6.946 3.371 1.00 86.19 185 VAL A CA 1
ATOM 1453 C C . VAL A 1 185 ? -2.135 7.742 4.480 1.00 86.19 185 VAL A C 1
ATOM 1455 O O . VAL A 1 185 ? -2.754 7.975 5.514 1.00 86.19 185 VAL A O 1
ATOM 1458 N N . TRP A 1 186 ? -0.902 8.201 4.263 1.00 86.00 186 TRP A N 1
ATOM 1459 C CA . TRP A 1 186 ? -0.170 8.997 5.244 1.00 86.00 186 TRP A CA 1
ATOM 1460 C C . TRP A 1 186 ? -0.918 10.288 5.590 1.00 86.00 186 TRP A C 1
ATOM 1462 O O . TRP A 1 186 ? -1.232 10.513 6.758 1.00 86.00 186 TRP A O 1
ATOM 1472 N N . HIS A 1 187 ? -1.298 11.081 4.581 1.00 84.69 187 HIS A N 1
ATOM 1473 C CA . HIS A 1 187 ? -2.059 12.311 4.802 1.00 84.69 187 HIS A CA 1
ATOM 1474 C C . HIS A 1 187 ? -3.394 12.048 5.504 1.00 84.69 187 HIS A C 1
ATOM 1476 O O . HIS A 1 187 ? -3.732 12.757 6.447 1.00 84.69 187 HIS A O 1
ATOM 1482 N N . ALA A 1 188 ? -4.149 11.035 5.065 1.00 86.69 188 ALA A N 1
ATOM 1483 C CA . ALA A 1 188 ? -5.442 10.694 5.660 1.00 86.69 188 ALA A CA 1
ATOM 1484 C C . ALA A 1 188 ? -5.290 10.249 7.119 1.00 86.69 188 ALA A C 1
ATOM 1486 O O . ALA A 1 188 ? -6.071 10.662 7.968 1.00 86.69 188 ALA A O 1
ATOM 1487 N N . SER A 1 189 ? -4.259 9.457 7.417 1.00 88.75 189 SER A N 1
ATOM 1488 C CA . SER A 1 189 ? -3.932 9.025 8.776 1.00 88.75 189 SER A CA 1
ATOM 1489 C C . SER A 1 189 ? -3.577 10.213 9.674 1.00 88.75 189 SER A C 1
ATOM 1491 O O . SER A 1 189 ? -4.126 10.345 10.768 1.00 88.75 189 SER A O 1
ATOM 1493 N N . THR A 1 190 ? -2.715 11.124 9.204 1.00 86.81 190 THR A N 1
ATOM 1494 C CA . THR A 1 190 ? -2.335 12.332 9.955 1.00 86.81 190 THR A CA 1
ATOM 1495 C C . THR A 1 190 ? -3.537 13.235 10.225 1.00 86.81 190 THR A C 1
ATOM 1497 O O . THR A 1 190 ? -3.746 13.651 11.364 1.00 86.81 190 THR A O 1
ATOM 1500 N N . GLU A 1 191 ? -4.348 13.511 9.205 1.00 88.38 191 GLU A N 1
ATOM 1501 C CA . GLU A 1 191 ? -5.546 14.346 9.324 1.00 88.38 191 GLU A CA 1
ATOM 1502 C C . GLU A 1 191 ? -6.574 13.733 10.282 1.00 88.38 191 GLU A C 1
ATOM 1504 O O . GLU A 1 191 ? -7.085 14.421 11.166 1.00 88.38 191 GLU A O 1
ATOM 1509 N N . LEU A 1 192 ? -6.811 12.422 10.175 1.00 90.88 192 LEU A N 1
ATOM 1510 C CA . LEU A 1 192 ? -7.705 11.684 11.063 1.00 90.88 192 LEU A CA 1
ATOM 1511 C C . LEU A 1 192 ? -7.236 11.712 12.515 1.00 90.88 192 LEU A C 1
ATOM 1513 O O . LEU A 1 192 ? -8.033 11.959 13.420 1.00 90.88 192 LEU A O 1
ATOM 1517 N N . HIS A 1 193 ? -5.947 11.464 12.744 1.00 90.44 193 HIS A N 1
ATOM 1518 C CA . HIS A 1 193 ? -5.375 11.479 14.082 1.00 90.44 193 HIS A CA 1
ATOM 1519 C C . HIS A 1 193 ? -5.500 12.871 14.711 1.00 90.44 193 HIS A C 1
ATOM 1521 O O . HIS A 1 193 ? -5.993 13.005 15.832 1.00 90.44 193 HIS A O 1
ATOM 1527 N N . LEU A 1 194 ? -5.131 13.922 13.972 1.00 89.38 194 LEU A N 1
ATOM 1528 C CA . LEU A 1 194 ? -5.298 15.306 14.416 1.00 89.38 194 LEU A CA 1
ATOM 1529 C C . LEU A 1 194 ? -6.765 15.643 14.693 1.00 89.38 194 LEU A C 1
ATOM 1531 O O . LEU A 1 194 ? -7.063 16.278 15.699 1.00 89.38 194 LEU A O 1
ATOM 1535 N N . HIS A 1 195 ? -7.691 15.216 13.840 1.00 91.75 195 HIS A N 1
ATOM 1536 C CA . HIS A 1 195 ? -9.113 15.444 14.062 1.00 91.75 195 HIS A CA 1
ATOM 1537 C C . HIS A 1 195 ? -9.593 14.791 15.366 1.00 91.75 195 HIS A C 1
ATOM 1539 O O . HIS A 1 195 ? -10.090 15.488 16.250 1.00 91.75 195 HIS A O 1
ATOM 1545 N N . LEU A 1 196 ? -9.391 13.478 15.512 1.00 93.19 196 LEU A N 1
ATOM 1546 C CA . LEU A 1 196 ? -9.914 12.703 16.641 1.00 93.19 196 LEU A CA 1
ATOM 1547 C C . LEU A 1 196 ? -9.311 13.126 17.985 1.00 93.19 196 LEU A C 1
ATOM 1549 O O . LEU A 1 196 ? -10.022 13.186 18.984 1.00 93.19 196 LEU A O 1
ATOM 1553 N N . THR A 1 197 ? -8.018 13.456 18.016 1.00 92.62 197 THR A N 1
ATOM 1554 C CA . THR A 1 197 ? -7.339 13.935 19.235 1.00 92.62 197 THR A CA 1
ATOM 1555 C C . THR A 1 197 ? -7.819 15.313 19.699 1.00 92.62 197 THR A C 1
ATOM 1557 O O . THR A 1 197 ? -7.746 15.610 20.890 1.00 92.62 197 THR A O 1
ATOM 1560 N N . ASN A 1 198 ? -8.338 16.145 18.791 1.00 94.06 198 ASN A N 1
ATOM 1561 C CA . ASN A 1 198 ? -8.808 17.499 19.096 1.00 94.06 198 ASN A CA 1
ATOM 1562 C C . ASN A 1 198 ? -10.312 17.579 19.417 1.00 94.06 198 ASN A C 1
ATOM 1564 O O . ASN A 1 198 ? -10.825 18.663 19.725 1.00 94.06 198 ASN A O 1
ATOM 1568 N N . LEU A 1 199 ? -11.041 16.460 19.362 1.00 93.50 199 LEU A N 1
ATOM 1569 C CA . LEU A 1 199 ? -12.456 16.421 19.722 1.00 93.50 199 LEU A CA 1
ATOM 1570 C C . LEU A 1 199 ? -12.639 16.664 21.225 1.00 93.50 199 LEU A C 1
ATOM 1572 O O . LEU A 1 199 ? -12.137 15.924 22.065 1.00 93.50 199 LEU A O 1
ATOM 1576 N N . ARG A 1 200 ? -13.430 17.684 21.576 1.00 93.06 200 ARG A N 1
ATOM 1577 C CA . ARG A 1 200 ? -13.772 17.980 22.982 1.00 93.06 200 ARG A CA 1
ATOM 1578 C C . ARG A 1 200 ? -14.721 16.946 23.587 1.00 93.06 200 ARG A C 1
ATOM 1580 O O . ARG A 1 200 ? -14.647 16.660 24.777 1.00 93.06 200 ARG A O 1
ATOM 1587 N N . HIS A 1 201 ? -15.626 16.424 22.764 1.00 92.19 201 HIS A N 1
ATOM 1588 C CA . HIS A 1 201 ? -16.658 15.468 23.155 1.00 92.19 201 HIS A CA 1
ATOM 1589 C C . HIS A 1 201 ? -16.759 14.375 22.087 1.00 92.19 201 HIS A C 1
ATOM 1591 O O . HIS A 1 201 ? -17.694 14.405 21.287 1.00 92.19 201 HIS A O 1
ATOM 1597 N N . PRO A 1 202 ? -15.778 13.455 22.019 1.00 92.50 202 PRO A N 1
ATOM 1598 C CA . PRO A 1 202 ? -15.815 12.381 21.041 1.00 92.50 202 PRO A CA 1
ATOM 1599 C C . PRO A 1 202 ? -17.003 11.458 21.324 1.00 92.50 202 PRO A C 1
ATOM 1601 O O . PRO A 1 202 ? -17.283 11.085 22.467 1.00 92.50 202 PRO A O 1
ATOM 1604 N N . THR A 1 203 ? -17.698 11.063 20.268 1.00 94.12 203 THR A N 1
ATOM 1605 C CA . THR A 1 203 ? -18.699 9.997 20.319 1.00 94.12 203 THR A CA 1
ATOM 1606 C C . THR A 1 203 ? -18.043 8.664 20.722 1.00 94.12 203 THR A C 1
ATOM 1608 O O . THR A 1 203 ? -16.821 8.503 20.610 1.00 94.12 203 THR A O 1
ATOM 1611 N N . PRO A 1 204 ? -18.822 7.655 21.164 1.00 94.62 204 PRO A N 1
ATOM 1612 C CA . PRO A 1 204 ? -18.281 6.318 21.419 1.00 94.62 204 PRO A CA 1
ATOM 1613 C C . PRO A 1 204 ? -17.553 5.733 20.202 1.00 94.62 204 PRO A C 1
ATOM 1615 O O . PRO A 1 204 ? -16.529 5.071 20.350 1.00 94.62 204 PRO A O 1
ATOM 1618 N N . HIS A 1 205 ? -18.060 6.021 19.001 1.00 95.06 205 HIS A N 1
ATOM 1619 C CA . HIS A 1 205 ? -17.454 5.617 17.736 1.00 95.06 205 HIS A CA 1
ATOM 1620 C C . HIS A 1 205 ? -16.087 6.272 17.514 1.00 95.06 205 HIS A C 1
ATOM 1622 O O . HIS A 1 205 ? -15.106 5.569 17.290 1.00 95.06 205 HIS A O 1
ATOM 1628 N N . GLU A 1 206 ? -15.997 7.597 17.643 1.00 94.81 206 GLU A N 1
ATOM 1629 C CA . GLU A 1 206 ? -14.740 8.349 17.484 1.00 94.81 206 GLU A CA 1
ATOM 1630 C C . GLU A 1 206 ? -13.704 7.963 18.546 1.00 94.81 206 GLU A C 1
ATOM 1632 O O . GLU A 1 206 ? -12.518 7.836 18.246 1.00 94.81 206 GLU A O 1
ATOM 1637 N N . SER A 1 207 ? -14.151 7.701 19.777 1.00 94.56 207 SER A N 1
ATOM 1638 C CA . SER A 1 207 ? -13.283 7.219 20.857 1.00 94.56 207 SER A CA 1
ATOM 1639 C C . SER A 1 207 ? -12.705 5.842 20.524 1.00 94.56 207 SER A C 1
ATOM 1641 O O . SER A 1 207 ? -11.497 5.632 20.627 1.00 94.56 207 SER A O 1
ATOM 1643 N N . ALA A 1 208 ? -13.549 4.918 20.055 1.00 96.12 208 ALA A N 1
ATOM 1644 C CA . ALA A 1 208 ? -13.117 3.593 19.626 1.00 96.12 208 ALA A CA 1
ATOM 1645 C C . ALA A 1 208 ? -12.181 3.662 18.406 1.00 96.12 208 ALA A C 1
ATOM 1647 O O . ALA A 1 208 ? -11.205 2.912 18.344 1.00 96.12 208 ALA A O 1
ATOM 1648 N N . ALA A 1 209 ? -12.440 4.568 17.458 1.00 96.25 209 ALA A N 1
ATOM 1649 C CA . ALA A 1 209 ? -11.564 4.814 16.315 1.00 96.25 209 ALA A CA 1
ATOM 1650 C C . ALA A 1 209 ? -10.185 5.319 16.754 1.00 96.25 209 ALA A C 1
ATOM 1652 O O . ALA A 1 209 ? -9.172 4.789 16.299 1.00 96.25 209 ALA A O 1
ATOM 1653 N N . LEU A 1 210 ? -10.132 6.279 17.683 1.00 95.25 210 LEU A N 1
ATOM 1654 C CA . LEU A 1 210 ? -8.875 6.793 18.223 1.00 95.25 210 LEU A CA 1
ATOM 1655 C C . LEU A 1 210 ? -8.084 5.700 18.953 1.00 95.25 210 LEU A C 1
ATOM 1657 O O . LEU A 1 210 ? -6.884 5.562 18.716 1.00 95.25 210 LEU A O 1
ATOM 1661 N N . THR A 1 211 ? -8.742 4.886 19.786 1.00 95.75 211 THR A N 1
ATOM 1662 C CA . THR A 1 211 ? -8.094 3.745 20.453 1.00 95.75 211 THR A CA 1
ATOM 1663 C C . THR A 1 211 ? -7.496 2.770 19.444 1.00 95.75 211 THR A C 1
ATOM 1665 O O . THR A 1 211 ? -6.343 2.374 19.601 1.00 95.75 211 THR A O 1
ATOM 1668 N N . LEU A 1 212 ? -8.243 2.414 18.395 1.00 95.81 212 LEU A N 1
ATOM 1669 C CA . LEU A 1 212 ? -7.758 1.505 17.359 1.00 95.81 212 LEU A CA 1
ATOM 1670 C C . LEU A 1 212 ? -6.591 2.111 16.568 1.00 95.81 212 LEU A C 1
ATOM 1672 O O . LEU A 1 212 ? -5.599 1.429 16.351 1.00 95.81 212 LEU A O 1
ATOM 1676 N N . LEU A 1 213 ? -6.651 3.391 16.195 1.00 93.94 213 LEU A N 1
ATOM 1677 C CA . LEU A 1 213 ? -5.553 4.069 15.493 1.00 93.94 213 LEU A CA 1
ATOM 1678 C C . LEU A 1 213 ? -4.272 4.123 16.327 1.00 93.94 213 LEU A C 1
ATOM 1680 O O . LEU A 1 213 ? -3.195 3.833 15.811 1.00 93.94 213 LEU A O 1
ATOM 1684 N N . ILE A 1 214 ? -4.385 4.469 17.612 1.00 93.38 214 ILE A N 1
ATOM 1685 C CA . ILE A 1 214 ? -3.242 4.469 18.532 1.00 93.38 214 ILE A CA 1
ATOM 1686 C C . ILE A 1 214 ? -2.674 3.056 18.648 1.00 93.38 214 ILE A C 1
ATOM 1688 O O . ILE A 1 214 ? -1.462 2.879 18.584 1.00 93.38 214 ILE A O 1
ATOM 1692 N N . TRP A 1 215 ? -3.539 2.051 18.784 1.00 94.31 215 TRP A N 1
ATOM 1693 C CA . TRP A 1 215 ? -3.128 0.656 18.882 1.00 94.31 215 TRP A CA 1
ATOM 1694 C C . TRP A 1 215 ? -2.402 0.164 17.621 1.00 94.31 215 TRP A C 1
ATOM 1696 O O 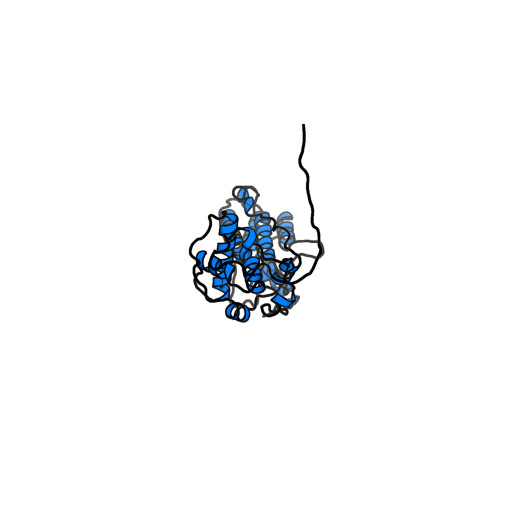. TRP A 1 215 ? -1.360 -0.479 17.746 1.00 94.31 215 TRP A O 1
ATOM 1706 N N . LEU A 1 216 ? -2.896 0.519 16.429 1.00 92.31 216 LEU A N 1
ATOM 1707 C CA . LEU A 1 216 ? -2.270 0.201 15.139 1.00 92.31 216 LEU A CA 1
ATOM 1708 C C . LEU A 1 216 ? -0.900 0.874 14.975 1.00 92.31 216 LEU A C 1
ATOM 1710 O O . LEU A 1 216 ? -0.003 0.281 14.387 1.00 92.31 216 LEU A O 1
ATOM 1714 N N . ALA A 1 217 ? -0.730 2.092 15.495 1.00 88.44 217 ALA A N 1
ATOM 1715 C CA . ALA A 1 217 ? 0.522 2.847 15.408 1.00 88.44 217 ALA A CA 1
ATOM 1716 C C . ALA A 1 217 ? 1.609 2.367 16.389 1.00 88.44 217 ALA A C 1
ATOM 1718 O O . ALA A 1 217 ? 2.752 2.818 16.312 1.00 88.44 217 ALA A O 1
ATOM 1719 N N . GLN A 1 218 ? 1.279 1.476 17.330 1.00 86.81 218 GLN A N 1
ATOM 1720 C CA . GLN A 1 218 ? 2.249 0.925 18.275 1.00 86.81 218 GLN A CA 1
ATOM 1721 C C . GLN A 1 218 ? 3.140 -0.117 17.589 1.00 86.81 218 GLN A C 1
ATOM 1723 O O . GLN A 1 218 ? 2.837 -1.310 17.575 1.00 86.81 218 GLN A O 1
ATOM 1728 N N . SER A 1 219 ? 4.281 0.332 17.076 1.00 71.00 219 SER A N 1
ATOM 1729 C CA . SER A 1 219 ? 5.382 -0.536 16.656 1.00 71.00 219 SER A CA 1
ATOM 1730 C C . SER A 1 219 ? 6.203 -0.992 17.870 1.00 71.00 219 SER A C 1
ATOM 1732 O O . SER A 1 219 ? 6.584 -0.163 18.699 1.00 71.00 219 SER A O 1
ATOM 1734 N N . SER A 1 220 ? 6.522 -2.285 17.970 1.00 68.19 220 SER A N 1
ATOM 1735 C CA . SER A 1 220 ? 7.506 -2.808 18.932 1.00 68.19 220 SER A CA 1
ATOM 1736 C C . SER A 1 220 ? 8.462 -3.759 18.223 1.00 68.19 220 SER A C 1
ATOM 1738 O O . SER A 1 220 ? 8.012 -4.610 17.462 1.00 68.19 220 SER A O 1
ATOM 1740 N N . LEU A 1 221 ? 9.761 -3.634 18.513 1.00 64.00 221 LEU A N 1
ATOM 1741 C CA . LEU A 1 221 ? 10.810 -4.531 18.008 1.00 64.00 221 LEU A CA 1
ATOM 1742 C C . LEU A 1 221 ? 10.646 -5.977 18.505 1.00 64.00 221 LEU A C 1
ATOM 1744 O O . LEU A 1 221 ? 11.210 -6.891 17.920 1.00 64.00 221 LEU A O 1
ATOM 1748 N N . GLU A 1 222 ? 9.881 -6.186 19.578 1.00 71.00 222 GLU A N 1
ATOM 1749 C CA . GLU A 1 222 ? 9.615 -7.512 20.148 1.00 71.00 222 GLU A CA 1
ATOM 1750 C C . GLU A 1 222 ? 8.442 -8.233 19.462 1.00 71.00 222 GLU A C 1
ATOM 1752 O O . GLU A 1 222 ? 8.148 -9.382 19.791 1.00 71.00 222 GLU A O 1
ATOM 1757 N N . ARG A 1 223 ? 7.735 -7.570 18.533 1.00 74.25 223 ARG A N 1
ATOM 1758 C CA . ARG A 1 223 ? 6.592 -8.166 17.832 1.00 74.25 223 ARG A CA 1
ATOM 1759 C C . ARG A 1 223 ? 7.046 -8.850 16.544 1.00 74.25 223 ARG A C 1
ATOM 1761 O O . ARG A 1 223 ? 7.755 -8.224 15.762 1.00 74.25 223 ARG A O 1
ATOM 1768 N N . PRO A 1 224 ? 6.567 -10.075 16.275 1.00 73.94 224 PRO A N 1
ATOM 1769 C CA . PRO A 1 224 ? 6.906 -10.788 15.046 1.00 73.94 224 PRO A CA 1
ATOM 1770 C C . PRO A 1 224 ? 6.231 -10.184 13.805 1.00 73.94 224 PRO A C 1
ATOM 1772 O O . PRO A 1 224 ? 6.735 -10.340 12.702 1.00 73.94 224 PRO A O 1
ATOM 1775 N N . VAL A 1 225 ? 5.095 -9.492 13.968 1.00 83.06 225 VAL A N 1
ATOM 1776 C CA . VAL A 1 225 ? 4.299 -8.940 12.862 1.00 83.06 225 VAL A CA 1
ATOM 1777 C C . VAL A 1 225 ? 3.838 -7.526 13.211 1.00 83.06 225 VAL A C 1
ATOM 1779 O O . VAL A 1 225 ? 3.417 -7.258 14.338 1.00 83.06 225 VAL A O 1
ATOM 1782 N N . ASP A 1 226 ? 3.890 -6.619 12.235 1.00 87.19 226 ASP A N 1
ATOM 1783 C CA . ASP A 1 226 ? 3.319 -5.279 12.359 1.00 87.19 226 ASP A CA 1
ATOM 1784 C C . ASP A 1 226 ? 1.792 -5.341 12.559 1.00 87.19 226 ASP A C 1
ATOM 1786 O O . ASP A 1 226 ? 1.078 -6.069 11.866 1.00 87.19 226 ASP A O 1
ATOM 1790 N N . ARG A 1 227 ? 1.260 -4.552 13.497 1.00 90.12 227 ARG A N 1
ATOM 1791 C CA . ARG A 1 227 ? -0.172 -4.578 13.839 1.00 90.12 227 ARG A CA 1
ATOM 1792 C C . ARG A 1 227 ? -1.074 -4.122 12.712 1.00 90.12 227 ARG A C 1
ATOM 1794 O O . ARG A 1 227 ? -2.179 -4.642 12.579 1.00 90.12 227 ARG A O 1
ATOM 1801 N N . SER A 1 228 ? -0.624 -3.155 11.918 1.00 88.56 228 SER A N 1
ATOM 1802 C CA . SER A 1 228 ? -1.364 -2.725 10.739 1.00 88.56 228 SER A CA 1
ATOM 1803 C C . SER A 1 228 ? -1.480 -3.896 9.771 1.00 88.56 228 SER A C 1
ATOM 1805 O O . SER A 1 228 ? -2.587 -4.243 9.357 1.00 88.56 228 SER A O 1
ATOM 1807 N N . HIS A 1 229 ? -0.365 -4.583 9.509 1.00 87.75 229 HIS A N 1
ATOM 1808 C CA . HIS A 1 229 ? -0.356 -5.759 8.638 1.00 87.75 229 HIS A CA 1
ATOM 1809 C C . HIS A 1 229 ? -1.288 -6.858 9.165 1.00 87.75 229 HIS A C 1
ATOM 1811 O O . HIS A 1 229 ? -2.157 -7.322 8.426 1.00 87.75 229 HIS A O 1
ATOM 1817 N N . LEU A 1 230 ? -1.185 -7.200 10.452 1.00 89.50 230 LEU A N 1
ATOM 1818 C CA . LEU A 1 230 ? -2.046 -8.192 11.101 1.00 89.50 230 LEU A CA 1
ATOM 1819 C C . LEU A 1 230 ? -3.534 -7.820 11.001 1.00 89.50 230 LEU A C 1
ATOM 1821 O O . LEU A 1 230 ? -4.379 -8.670 10.717 1.00 89.50 230 LEU A O 1
ATOM 1825 N N . PHE A 1 231 ? -3.871 -6.549 11.230 1.00 91.56 231 PHE A N 1
ATOM 1826 C CA . PHE A 1 231 ? -5.255 -6.081 11.268 1.00 91.56 231 PHE A CA 1
ATOM 1827 C C . PHE A 1 231 ? -5.907 -6.020 9.885 1.00 91.56 231 PHE A C 1
ATOM 1829 O O . PHE A 1 231 ? -7.090 -6.333 9.756 1.00 91.56 231 PHE A O 1
ATOM 1836 N N . PHE A 1 232 ? -5.159 -5.650 8.846 1.00 90.69 232 PHE A N 1
ATOM 1837 C CA . PHE A 1 232 ? -5.709 -5.418 7.508 1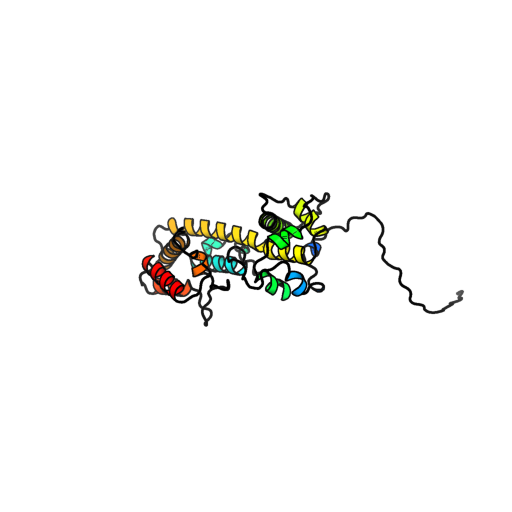.00 90.69 232 PHE A CA 1
ATOM 1838 C C . PHE A 1 232 ? -5.477 -6.567 6.519 1.00 90.69 232 PHE A C 1
ATOM 1840 O O . PHE A 1 232 ? -6.167 -6.610 5.495 1.00 90.69 232 PHE A O 1
ATOM 1847 N N . ALA A 1 233 ? -4.564 -7.500 6.803 1.00 88.81 233 ALA A N 1
ATOM 1848 C CA . ALA A 1 233 ? -4.224 -8.605 5.910 1.00 88.81 233 ALA A CA 1
ATOM 1849 C C . ALA A 1 233 ? -4.194 -9.974 6.611 1.00 88.81 233 ALA A C 1
ATOM 1851 O O . ALA A 1 233 ? -4.058 -10.076 7.832 1.00 88.81 233 ALA A O 1
ATOM 1852 N N . PHE A 1 234 ? -4.348 -11.026 5.810 1.00 88.06 234 PHE A N 1
ATOM 1853 C CA . PHE A 1 234 ? -4.000 -12.404 6.161 1.00 88.06 234 PHE A CA 1
ATOM 1854 C C . PHE A 1 234 ? -2.507 -12.673 5.874 1.00 88.06 234 PHE A C 1
ATOM 1856 O O . PHE A 1 234 ? -1.879 -11.875 5.171 1.00 88.06 234 PHE A O 1
ATOM 1863 N N . PRO A 1 235 ? -1.931 -13.791 6.364 1.00 84.38 235 PRO A N 1
ATOM 1864 C CA . PRO A 1 235 ? -0.533 -14.147 6.087 1.00 84.38 235 PRO A CA 1
ATOM 1865 C C . PRO A 1 235 ? -0.182 -14.254 4.596 1.00 84.38 235 PRO A C 1
ATOM 1867 O O . PRO A 1 235 ? 0.962 -14.041 4.210 1.00 84.38 235 PRO A O 1
ATOM 1870 N N . ASP A 1 236 ? -1.171 -14.540 3.747 1.00 80.81 236 ASP A N 1
ATOM 1871 C CA . ASP A 1 236 ? -1.040 -14.581 2.287 1.00 80.81 236 ASP A CA 1
ATOM 1872 C C . ASP A 1 236 ? -1.102 -13.185 1.627 1.00 80.81 236 ASP A C 1
ATOM 1874 O O . ASP A 1 236 ? -1.297 -13.066 0.421 1.00 80.81 236 ASP A O 1
ATOM 1878 N N . GLY A 1 237 ? -1.023 -12.101 2.405 1.00 78.56 237 GLY A N 1
ATOM 1879 C CA . GLY A 1 237 ? -1.083 -10.722 1.912 1.00 78.56 237 GLY A CA 1
ATOM 1880 C C . GLY A 1 237 ? -2.457 -10.286 1.387 1.00 78.56 237 GLY A C 1
ATOM 1881 O O . GLY A 1 237 ? -2.634 -9.120 1.012 1.00 78.56 237 GLY A O 1
ATOM 1882 N N . SER A 1 238 ? -3.456 -11.175 1.367 1.00 82.62 238 SER A N 1
ATOM 1883 C CA . SER A 1 238 ? -4.815 -10.825 0.966 1.00 82.62 238 SER A CA 1
ATOM 1884 C C . SER A 1 238 ? -5.506 -9.986 2.043 1.00 82.62 238 SER A C 1
ATOM 1886 O O . SER A 1 238 ? -5.183 -10.049 3.229 1.00 82.62 238 SER A O 1
ATOM 1888 N N . ARG A 1 239 ? -6.477 -9.158 1.637 1.00 87.56 239 ARG A N 1
ATOM 1889 C CA . ARG A 1 239 ? -7.226 -8.306 2.573 1.00 87.56 239 ARG A CA 1
ATOM 1890 C C . ARG A 1 239 ? -7.990 -9.166 3.577 1.00 87.56 239 ARG A C 1
ATOM 1892 O O . ARG A 1 239 ? -8.731 -10.066 3.178 1.00 87.56 239 ARG A O 1
ATOM 1899 N N . ARG A 1 240 ? -7.895 -8.819 4.862 1.00 90.00 240 ARG A N 1
ATOM 1900 C CA . ARG A 1 240 ? -8.630 -9.482 5.942 1.00 90.00 240 ARG A CA 1
ATOM 1901 C C . ARG A 1 240 ? -10.114 -9.140 5.862 1.00 90.00 240 ARG A C 1
ATOM 1903 O O . ARG A 1 240 ? -10.575 -8.204 6.497 1.00 90.00 240 ARG A O 1
ATOM 1910 N N . ILE A 1 241 ? -10.863 -9.902 5.076 1.00 88.06 241 ILE A N 1
ATOM 1911 C CA . ILE A 1 241 ? -12.316 -9.778 4.935 1.00 88.06 241 ILE A CA 1
ATOM 1912 C C . ILE A 1 241 ? -12.941 -11.107 5.371 1.00 88.06 241 ILE A C 1
ATOM 1914 O O . ILE A 1 241 ? -12.536 -12.175 4.910 1.00 88.06 241 ILE A O 1
ATOM 1918 N N . GLY A 1 242 ? -13.910 -11.052 6.286 1.00 83.12 242 GLY A N 1
ATOM 1919 C CA . GLY A 1 242 ? -14.634 -12.223 6.774 1.00 83.12 242 GLY A CA 1
ATOM 1920 C C . GLY A 1 242 ? -15.431 -12.921 5.667 1.00 83.12 242 GLY A C 1
ATOM 1921 O O . GLY A 1 242 ? -15.706 -12.349 4.615 1.00 83.12 242 GLY A O 1
ATOM 1922 N N . ARG A 1 243 ? -15.865 -14.166 5.908 1.00 79.56 243 ARG A N 1
ATOM 1923 C CA . ARG A 1 243 ? -16.600 -14.975 4.908 1.00 79.56 243 ARG A CA 1
ATOM 1924 C C . ARG A 1 243 ? -17.891 -14.314 4.400 1.00 79.56 243 ARG A C 1
ATOM 1926 O O . ARG A 1 243 ? -18.306 -14.585 3.280 1.00 79.56 243 ARG A O 1
ATOM 1933 N N . SER A 1 244 ? -18.515 -13.464 5.213 1.00 83.19 244 SER A N 1
ATOM 1934 C CA . SER A 1 244 ? -19.715 -12.677 4.895 1.00 83.19 244 SER A CA 1
ATOM 1935 C C . SER A 1 244 ? -19.414 -11.308 4.266 1.00 83.19 244 SER A C 1
ATOM 1937 O O . SER A 1 244 ? -20.342 -10.550 3.999 1.00 83.19 244 SER A O 1
ATOM 1939 N N . GLY A 1 245 ? -18.142 -10.972 4.023 1.00 85.06 245 GLY A N 1
ATOM 1940 C CA . GLY A 1 245 ? -17.721 -9.641 3.576 1.00 85.06 245 GLY A CA 1
ATOM 1941 C C . GLY A 1 245 ? -17.422 -8.658 4.714 1.00 85.06 245 GLY A C 1
ATOM 1942 O O . GLY A 1 245 ? -17.073 -7.513 4.439 1.00 85.06 245 GLY A O 1
ATOM 1943 N N . GLU A 1 246 ? -17.540 -9.096 5.970 1.00 87.81 246 GLU A N 1
ATOM 1944 C CA . GLU A 1 246 ? -17.322 -8.262 7.157 1.00 87.81 246 GLU A CA 1
ATOM 1945 C C . GLU A 1 246 ? -15.868 -7.804 7.283 1.00 87.81 246 GLU A C 1
ATOM 1947 O O . GLU A 1 246 ? -14.928 -8.597 7.164 1.00 87.81 246 GLU A O 1
ATOM 1952 N N . LYS A 1 247 ? -15.683 -6.514 7.564 1.00 92.50 247 LYS A N 1
ATOM 1953 C CA . LYS A 1 247 ? -14.361 -5.904 7.756 1.00 92.50 247 LYS A CA 1
ATOM 1954 C C . LYS A 1 247 ? -13.967 -5.931 9.238 1.00 92.50 247 LYS A C 1
ATOM 1956 O O . LYS A 1 247 ? -14.830 -5.821 10.110 1.00 92.50 247 LYS A O 1
ATOM 1961 N N . PRO A 1 248 ? -12.670 -6.009 9.578 1.00 90.88 248 PRO A N 1
ATOM 1962 C CA . PRO A 1 248 ? -12.225 -6.201 10.954 1.00 90.88 248 PRO A CA 1
ATOM 1963 C C . PRO A 1 248 ? -12.503 -4.982 11.840 1.00 90.88 248 PRO A C 1
ATOM 1965 O O . PRO A 1 248 ? -12.595 -5.112 13.047 1.00 90.88 248 PRO A O 1
ATOM 1968 N N . TRP A 1 249 ? -12.711 -3.786 11.300 1.00 94.19 249 TRP A N 1
ATOM 1969 C CA . TRP A 1 249 ? -13.144 -2.650 12.122 1.00 94.19 249 TRP A CA 1
ATOM 1970 C C . TRP A 1 249 ? -14.662 -2.595 12.345 1.00 94.19 249 TRP A C 1
ATOM 1972 O O . TRP A 1 249 ? -15.117 -1.913 13.260 1.00 94.19 249 TRP A O 1
ATOM 1982 N N . GLU A 1 250 ? -15.472 -3.309 11.557 1.00 93.62 250 GLU A N 1
ATOM 1983 C CA . GLU A 1 250 ? -16.935 -3.275 11.698 1.00 93.62 250 GLU A CA 1
ATOM 1984 C C . GLU A 1 250 ? -17.379 -3.917 13.014 1.00 93.62 250 GLU A C 1
ATOM 1986 O O . GLU A 1 250 ? -18.223 -3.356 13.714 1.00 93.62 250 GLU A O 1
ATOM 1991 N N . TRP A 1 251 ? -16.761 -5.035 13.418 1.00 91.62 251 TRP A N 1
ATOM 1992 C CA . TRP A 1 251 ? -17.040 -5.632 14.729 1.00 91.62 251 TRP A CA 1
ATOM 1993 C C . TRP A 1 251 ? -16.633 -4.696 15.872 1.00 91.62 251 TRP A C 1
ATOM 1995 O O . TRP A 1 251 ? -17.332 -4.627 16.887 1.00 91.62 251 TRP A O 1
ATOM 2005 N N . TRP A 1 252 ? -15.528 -3.963 15.700 1.00 95.00 252 TRP A N 1
ATOM 2006 C CA . TRP A 1 252 ? -15.013 -3.013 16.680 1.00 95.00 252 TRP A CA 1
ATOM 2007 C C . TRP A 1 252 ? -15.981 -1.843 16.879 1.00 95.00 252 TRP A C 1
ATOM 2009 O O . TRP A 1 252 ? -16.426 -1.584 17.999 1.00 95.00 252 TRP A O 1
ATOM 2019 N N . PHE A 1 253 ? -16.421 -1.206 15.795 1.00 95.19 253 PHE A N 1
ATOM 2020 C CA . PHE A 1 253 ? -17.384 -0.105 15.867 1.00 95.19 253 PHE A CA 1
ATOM 2021 C C . PHE A 1 253 ? -18.781 -0.560 16.301 1.00 95.19 253 PHE A C 1
ATOM 2023 O O . PHE A 1 253 ? -19.445 0.132 17.077 1.00 95.19 253 PHE A O 1
ATOM 2030 N N . ALA A 1 254 ? -19.209 -1.765 15.916 1.00 93.81 254 ALA A N 1
ATOM 2031 C CA . ALA A 1 254 ? -20.465 -2.335 16.400 1.00 93.81 254 ALA A CA 1
ATOM 2032 C C . ALA A 1 254 ? -20.472 -2.537 17.927 1.00 93.81 254 ALA A C 1
ATOM 2034 O O . ALA A 1 254 ? -21.530 -2.463 18.555 1.00 93.81 254 ALA A O 1
ATOM 2035 N N . ARG A 1 255 ? -19.312 -2.781 18.555 1.00 93.94 255 ARG A N 1
ATOM 2036 C CA . ARG A 1 255 ? -19.201 -2.831 20.023 1.00 93.94 255 ARG A CA 1
ATOM 2037 C C . ARG A 1 255 ? -19.392 -1.458 20.650 1.00 93.94 255 ARG A C 1
ATOM 2039 O O . ARG A 1 255 ? -20.178 -1.354 21.592 1.00 93.94 255 ARG A O 1
ATOM 2046 N N . ALA A 1 256 ? -18.730 -0.438 20.109 1.00 93.88 256 ALA A N 1
ATOM 2047 C CA . ALA A 1 256 ? -18.881 0.939 20.570 1.00 93.88 256 ALA A CA 1
ATOM 2048 C C . ALA A 1 256 ? -20.348 1.395 20.491 1.00 93.88 256 ALA A C 1
ATOM 2050 O O . ALA A 1 256 ? -20.881 1.937 21.458 1.00 93.88 256 ALA A O 1
ATOM 2051 N N . GLY A 1 257 ? -21.043 1.071 19.393 1.00 92.56 257 GLY A N 1
ATOM 2052 C CA . GLY A 1 257 ? -22.470 1.371 19.215 1.00 92.56 257 GLY A CA 1
ATOM 2053 C C . GLY A 1 257 ? -23.402 0.671 20.215 1.00 92.56 257 GLY A C 1
ATOM 2054 O O . GLY A 1 257 ? -24.485 1.174 20.499 1.00 92.56 257 GLY A O 1
ATOM 2055 N N . ARG A 1 258 ? -22.979 -0.460 20.797 1.00 95.12 258 ARG A N 1
ATOM 2056 C CA . ARG A 1 258 ? -23.705 -1.166 21.872 1.00 95.12 258 ARG A CA 1
ATOM 2057 C C . ARG A 1 258 ? -23.311 -0.704 23.282 1.00 95.12 258 ARG A C 1
ATOM 2059 O O . ARG A 1 258 ? -23.768 -1.298 24.253 1.00 95.12 258 ARG A O 1
ATOM 2066 N N . GLY A 1 259 ? -22.444 0.303 23.407 1.00 91.44 259 GLY A N 1
ATOM 2067 C CA . GLY A 1 259 ? -21.939 0.788 24.695 1.00 91.44 259 GLY A CA 1
ATOM 2068 C C . GLY A 1 259 ? -20.935 -0.150 25.376 1.00 91.44 259 GLY A C 1
ATOM 2069 O O . GLY A 1 259 ? -20.677 -0.006 26.569 1.00 91.44 259 GLY A O 1
ATOM 2070 N N . ALA A 1 260 ? -20.374 -1.125 24.653 1.00 92.12 260 ALA A N 1
ATOM 2071 C CA . ALA A 1 260 ? -19.342 -2.005 25.196 1.00 92.12 260 ALA A CA 1
ATOM 2072 C C . ALA A 1 260 ? -17.972 -1.304 25.231 1.00 92.12 260 ALA A C 1
ATOM 2074 O O . ALA A 1 260 ? -17.682 -0.459 24.382 1.00 92.12 260 ALA A O 1
ATOM 2075 N N . SER A 1 261 ? -17.098 -1.700 26.168 1.00 89.44 261 SER A N 1
ATOM 2076 C CA . SER A 1 261 ? -15.741 -1.147 26.235 1.00 89.44 261 SER A CA 1
ATOM 2077 C C . SER A 1 261 ? -14.937 -1.476 24.969 1.00 89.44 261 SER A C 1
ATOM 2079 O O . SER A 1 261 ? -14.988 -2.598 24.435 1.00 89.44 261 SER A O 1
ATOM 2081 N N . CYS A 1 262 ? -14.221 -0.457 24.496 1.00 93.88 262 CYS A N 1
ATOM 2082 C CA . CYS A 1 262 ? -13.334 -0.475 23.339 1.00 93.88 262 CYS A CA 1
ATOM 2083 C C . CYS A 1 262 ? -11.958 0.034 23.794 1.00 93.88 262 CYS A C 1
ATOM 2085 O O . CYS A 1 262 ? -11.620 1.193 23.588 1.00 93.88 262 CYS A O 1
ATOM 2087 N N . ASP A 1 263 ? -11.211 -0.822 24.493 1.00 94.88 263 ASP A N 1
ATOM 2088 C CA . ASP A 1 263 ? -9.897 -0.530 25.078 1.00 94.88 263 ASP A CA 1
ATOM 2089 C C . ASP A 1 263 ? -8.763 -1.306 24.381 1.00 94.88 263 ASP A C 1
ATOM 2091 O O . ASP A 1 263 ? -8.993 -2.284 23.666 1.00 94.88 263 ASP A O 1
ATOM 2095 N N . ALA A 1 264 ? -7.519 -0.866 24.590 1.00 93.88 264 ALA A N 1
ATOM 2096 C CA . ALA A 1 264 ? -6.344 -1.489 23.977 1.00 93.88 264 ALA A CA 1
ATOM 2097 C C . ALA A 1 264 ? -6.164 -2.961 24.394 1.00 93.88 264 ALA A C 1
ATOM 2099 O O . ALA A 1 264 ? -5.818 -3.785 23.555 1.00 93.88 264 ALA A O 1
ATOM 2100 N N . ALA A 1 265 ? -6.489 -3.316 25.643 1.00 93.94 265 ALA A N 1
ATOM 2101 C CA . ALA A 1 265 ? -6.348 -4.683 26.148 1.00 93.94 265 ALA A CA 1
ATOM 2102 C C . ALA A 1 265 ? -7.198 -5.687 25.353 1.00 93.94 265 ALA A C 1
ATOM 2104 O O . ALA A 1 265 ? -6.804 -6.838 25.153 1.00 93.94 265 ALA A O 1
ATOM 2105 N N . ARG A 1 266 ? -8.363 -5.259 24.854 1.00 94.50 266 ARG A N 1
ATOM 2106 C CA . ARG A 1 266 ? -9.195 -6.089 23.980 1.00 94.50 266 ARG A CA 1
ATOM 2107 C C . ARG A 1 266 ? -8.560 -6.326 22.612 1.00 94.50 266 ARG A C 1
ATOM 2109 O O . ARG A 1 266 ? -8.692 -7.426 22.079 1.00 94.50 266 ARG A O 1
ATOM 2116 N N . LEU A 1 267 ? -7.909 -5.311 22.052 1.00 94.88 267 LEU A N 1
ATOM 2117 C CA . LEU A 1 267 ? -7.184 -5.430 20.789 1.00 94.88 267 LEU A CA 1
ATOM 2118 C C . LEU A 1 267 ? -5.926 -6.294 20.958 1.00 94.88 267 LEU A C 1
ATOM 2120 O O . LEU A 1 267 ? -5.649 -7.123 20.100 1.00 94.88 267 LEU A O 1
ATOM 2124 N N . ASP A 1 268 ? -5.237 -6.193 22.097 1.00 93.75 268 ASP A N 1
ATOM 2125 C CA . ASP A 1 268 ? -4.106 -7.066 22.445 1.00 93.75 268 ASP A CA 1
ATOM 2126 C C . ASP A 1 268 ? -4.536 -8.539 22.548 1.00 93.75 268 ASP A C 1
ATOM 2128 O O . ASP A 1 268 ? -3.861 -9.432 22.038 1.00 93.75 268 ASP A O 1
ATOM 2132 N N . ALA A 1 269 ? -5.694 -8.803 23.165 1.00 93.44 269 ALA A N 1
ATOM 2133 C CA . ALA A 1 269 ? -6.261 -10.149 23.224 1.00 93.44 269 ALA A CA 1
ATOM 2134 C C . ALA A 1 269 ? -6.626 -10.683 21.828 1.00 93.44 269 ALA A C 1
ATOM 2136 O O . ALA A 1 269 ? -6.360 -11.847 21.534 1.00 93.44 269 ALA A O 1
ATOM 2137 N N . TRP A 1 270 ? -7.199 -9.832 20.967 1.00 93.31 270 TRP A N 1
ATOM 2138 C CA . TRP A 1 270 ? -7.506 -10.181 19.577 1.00 93.31 270 TRP A CA 1
ATOM 2139 C C . TRP A 1 270 ? -6.240 -10.491 18.766 1.00 93.31 270 TRP A C 1
ATOM 2141 O O . TRP A 1 270 ? -6.212 -11.472 18.024 1.00 93.31 270 TRP A O 1
ATOM 2151 N N . GLU A 1 271 ? -5.186 -9.689 18.921 1.00 92.69 271 GLU A N 1
ATOM 2152 C CA . GLU A 1 271 ? -3.888 -9.913 18.275 1.00 92.69 271 GLU A CA 1
ATOM 2153 C C . GLU A 1 271 ? -3.285 -11.248 18.707 1.00 92.69 271 GLU A C 1
ATOM 2155 O O . GLU A 1 271 ? -2.905 -12.042 17.849 1.00 92.69 271 GLU A O 1
ATOM 2160 N N . LYS A 1 272 ? -3.275 -11.536 20.015 1.00 91.94 272 LYS A N 1
ATOM 2161 C CA . LYS A 1 272 ? -2.774 -12.808 20.544 1.00 91.94 272 LYS A CA 1
ATOM 2162 C C . LYS A 1 272 ? -3.527 -14.009 19.961 1.00 91.94 272 LYS A C 1
ATOM 2164 O O . LYS A 1 272 ? -2.894 -14.926 19.453 1.00 91.94 272 LYS A O 1
ATOM 2169 N N . GLU A 1 273 ? -4.860 -13.986 19.990 1.00 92.75 273 GLU A N 1
ATOM 2170 C CA . GLU A 1 273 ? -5.691 -15.061 19.422 1.00 92.75 273 GLU A CA 1
ATOM 2171 C C . GLU A 1 273 ? -5.440 -15.237 17.915 1.00 92.75 273 GLU A C 1
ATOM 2173 O O . GLU A 1 273 ? -5.394 -16.356 17.403 1.00 92.75 273 GLU A O 1
ATOM 2178 N N . THR A 1 274 ? -5.264 -14.129 17.193 1.00 91.38 274 THR A N 1
ATOM 2179 C CA . THR A 1 274 ? -5.021 -14.152 15.746 1.00 91.38 274 THR A CA 1
ATOM 2180 C C . THR A 1 274 ? -3.660 -14.764 15.425 1.00 91.38 274 THR A C 1
ATOM 2182 O O . THR A 1 274 ? -3.587 -15.628 14.555 1.00 91.38 274 THR A O 1
ATOM 2185 N N . LEU A 1 275 ? -2.608 -14.379 16.152 1.00 90.75 275 LEU A N 1
ATOM 2186 C CA . LEU A 1 275 ? -1.260 -14.934 15.992 1.00 90.75 275 LEU A CA 1
ATOM 2187 C C . LEU A 1 275 ? -1.174 -16.415 16.397 1.00 90.75 275 LEU A C 1
ATOM 2189 O O . LEU A 1 275 ? -0.398 -17.156 15.811 1.00 90.75 275 LEU A O 1
ATOM 2193 N N . GLU A 1 276 ? -1.974 -16.869 17.366 1.00 90.88 276 GLU A N 1
ATOM 2194 C CA . GLU A 1 276 ? -2.043 -18.291 17.745 1.00 90.88 276 GLU A CA 1
ATOM 2195 C C . GLU A 1 276 ? -2.743 -19.156 16.682 1.00 90.88 276 GLU A C 1
ATOM 2197 O O . GLU A 1 276 ? -2.471 -20.352 16.577 1.00 90.88 276 GLU A O 1
ATOM 2202 N N . ARG A 1 277 ? -3.664 -18.570 15.906 1.00 90.69 277 ARG A N 1
ATOM 2203 C CA . ARG A 1 277 ? -4.464 -19.284 14.899 1.00 90.69 277 ARG A CA 1
ATOM 2204 C C . ARG A 1 277 ? -3.844 -19.268 13.502 1.00 90.69 277 ARG A C 1
ATOM 2206 O O . ARG A 1 277 ? -4.148 -20.151 12.702 1.00 90.69 277 ARG A O 1
ATOM 2213 N N . GLU A 1 278 ? -3.076 -18.237 13.176 1.00 89.75 278 GLU A N 1
ATOM 2214 C CA . GLU A 1 278 ? -2.617 -17.960 11.815 1.00 89.75 278 GLU A CA 1
ATOM 2215 C C . GLU A 1 278 ? -1.100 -18.118 11.704 1.00 89.75 278 GLU A C 1
ATOM 2217 O O . GLU A 1 278 ? -0.346 -17.595 12.519 1.00 89.75 278 GLU A O 1
ATOM 2222 N N . GLU A 1 279 ? -0.649 -18.824 10.669 1.00 85.38 279 GLU A N 1
ATOM 2223 C CA . GLU A 1 279 ? 0.773 -19.038 10.398 1.00 85.38 279 GLU A CA 1
ATOM 2224 C C . GLU A 1 279 ? 1.356 -17.815 9.690 1.00 85.38 279 GLU A C 1
ATOM 2226 O O . GLU A 1 279 ? 1.285 -17.687 8.468 1.00 85.38 279 GLU A O 1
ATOM 2231 N N . TRP A 1 280 ? 1.905 -16.889 10.471 1.00 81.62 280 TRP A N 1
ATOM 2232 C CA . TRP A 1 280 ? 2.616 -15.732 9.939 1.00 81.62 280 TRP A CA 1
ATOM 2233 C C . TRP A 1 280 ? 4.081 -16.079 9.649 1.00 81.62 280 TRP A C 1
ATOM 2235 O O . TRP A 1 280 ? 4.719 -16.725 10.483 1.00 81.62 280 TRP A O 1
ATOM 2245 N N . PRO A 1 281 ? 4.637 -15.647 8.503 1.00 67.88 281 PRO A N 1
ATOM 2246 C CA . PRO A 1 281 ? 6.073 -15.729 8.273 1.00 67.88 281 PRO A CA 1
ATOM 2247 C C . PRO A 1 281 ? 6.777 -14.797 9.271 1.00 67.88 281 PRO A C 1
ATOM 2249 O O . PRO A 1 281 ? 6.562 -13.585 9.234 1.00 67.88 281 PRO A O 1
ATOM 2252 N N . VAL A 1 282 ? 7.550 -15.383 10.189 1.00 59.00 282 VAL A N 1
ATOM 2253 C CA . VAL A 1 282 ? 8.405 -14.682 11.167 1.00 59.00 282 VAL A CA 1
ATOM 2254 C C . VAL A 1 282 ? 9.811 -14.532 10.607 1.00 59.00 282 VAL A C 1
ATOM 2256 O O . VAL A 1 282 ? 10.303 -15.521 10.016 1.00 59.00 282 VAL A O 1
#

pLDDT: mean 80.76, std 18.36, range [26.12, 96.25]

Radius of gyration: 26.18 Å; chains: 1; bounding box: 45×38×103 Å